Protein AF-A0AAD8YKF5-F1 (afdb_monomer_lite)

Organism: NCBI:txid267567

InterPro domains:
  IPR004181 Zinc finger, MIZ-type [PF02891] (175-224)
  IPR004181 Zinc finger, MIZ-type [PS51044] (157-246)
  IPR013083 Zinc finger, RING/FYVE/PHD-type [G3DSA:3.30.40.10] (138-266)

Foldseek 3Di:
DFKAFPDDDPVCQFQPLQRGADAAAKWKWKQAPVRPIDIGGFDHWDQDPVHNVDTDDDGDDDDCPVVCPDDGVVDDMDMDMDHDAFDPPPDPPDDTDHPTDMDDDDDDDDDDDLVNLVCLCCVNDPPHPRHAAAQDPVNLLVLQVQLQVVVLVVVCPDDDDDDDDPSPSQKDKDFQAAPVPLHGAPFFKDFQPDSHSHTHHSSSLSVCLVPDPSSQCADPPPRNHHDSNRMYGYPLSNVVCVVCVVVDDRQFWGMKMAGSVGDIDTDHTDDPPPPDDDDDDDDDDDDDDDDDDDDDDDDDDDDDDDDDDDDDD

Radius of gyration: 27.27 Å; chains: 1; bounding box: 80×52×72 Å

Sequence (313 aa):
MRCVPLHRTPKEEKKRADMHLWPLGSFVQIKFANGCDQVIPVIQRKQQSHDHSKWLGNCRPLDLTKYVTGSGTDYPLEITICTKEVIEGALERGGEVLMNSYAINVAICEYTPPDDLYNQLMGKAEGVEVLMPKLSLRSAKRMLIECIVNNTISLDSDEEEGDGKDSESDFLTFSLLCHASMTKIETPVRGQLCTHLQCFDLRNYLYTNNVVSAGRWRCPYCEKFVSVRDLVHCGLFQAILDDLDDKIVPGVRDNVCVKADGTWQLLGENKLRHKKSSSKAEAGASAAVNIEEVIGSESDGPEEIEVEVIEIV

Secondary structure (DSSP, 8-state):
-EEEES---HHHHHH---S--PPTT-EEEEE-TTS--EEEE----EEETTEEEEEES---PPP-HHHH-STTTTSPPEEEEE----BTT--TT---B-SS-EEEE--------HHHHHHHHTT-STT---PPPEEPHHHHHHHHHHHHHHHHHHHS-S----S-------EEEEESB-TTT-SB-SSEEEETT--SS--EEHHHHHHHHHHSTT---B-TTT--B--GGGEEEEHHHHHHHHHHGGG-BTTTB-EEEEETTS-EEE-----------------------------------PPPP--------

Structure (mmCIF, N/CA/C/O backbone):
data_AF-A0AAD8YKF5-F1
#
_entry.id   AF-A0AAD8YKF5-F1
#
loop_
_atom_site.group_PDB
_atom_site.id
_atom_site.type_symbol
_atom_site.label_atom_id
_atom_site.label_alt_id
_atom_site.label_comp_id
_atom_site.label_asym_id
_atom_site.label_entity_id
_atom_site.label_seq_id
_atom_site.pdbx_PDB_ins_code
_atom_site.Cartn_x
_atom_site.Cartn_y
_atom_site.Cartn_z
_atom_site.occupancy
_atom_site.B_iso_or_equiv
_atom_site.auth_seq_id
_atom_site.auth_comp_id
_atom_s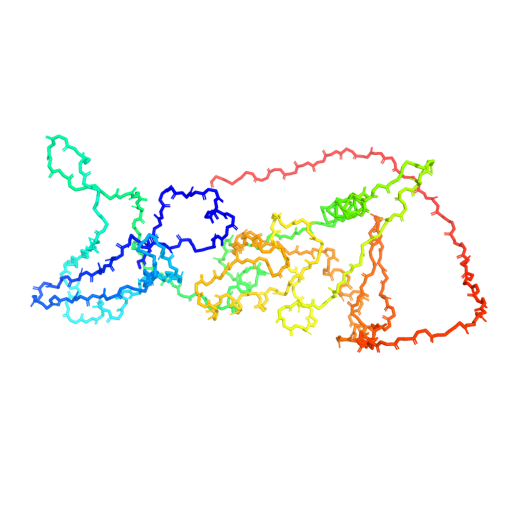ite.auth_asym_id
_atom_site.auth_atom_id
_atom_site.pdbx_PDB_model_num
ATOM 1 N N . MET A 1 1 ? -14.763 -3.361 14.110 1.00 87.38 1 MET A N 1
ATOM 2 C CA . MET A 1 1 ? -15.115 -1.965 14.452 1.00 87.38 1 MET A CA 1
ATOM 3 C C . MET A 1 1 ? -13.953 -1.032 14.135 1.00 87.38 1 MET A C 1
ATOM 5 O O . MET A 1 1 ? -12.820 -1.302 14.534 1.00 87.38 1 MET A O 1
ATOM 9 N N . ARG A 1 2 ? -14.233 0.051 13.407 1.00 88.50 2 ARG A N 1
ATOM 10 C CA . ARG A 1 2 ? -13.295 1.136 13.107 1.00 88.50 2 ARG A CA 1
ATOM 11 C C . ARG A 1 2 ? -13.799 2.458 13.684 1.00 88.50 2 ARG A C 1
ATOM 13 O O . ARG A 1 2 ? -15.000 2.653 13.820 1.00 88.50 2 ARG A O 1
ATOM 20 N N . CYS A 1 3 ? -12.877 3.349 14.004 1.00 87.56 3 CYS A N 1
ATOM 21 C CA . CYS A 1 3 ? -13.116 4.698 14.481 1.00 87.56 3 CYS A CA 1
ATOM 22 C C . CYS A 1 3 ? -12.244 5.625 13.636 1.00 87.56 3 CYS A C 1
ATOM 24 O O . CYS A 1 3 ? -11.040 5.401 13.512 1.00 87.56 3 CYS A O 1
ATOM 26 N N . VAL A 1 4 ? -12.862 6.593 12.974 1.00 86.06 4 VAL A N 1
ATOM 27 C CA . VAL A 1 4 ? -12.220 7.465 11.990 1.00 86.06 4 VAL A CA 1
ATOM 28 C C . VAL A 1 4 ? -12.433 8.905 12.444 1.00 86.06 4 VAL A C 1
ATOM 30 O O . VAL A 1 4 ? -13.577 9.286 12.685 1.00 86.06 4 VAL A O 1
ATOM 33 N N . PRO A 1 5 ? -11.377 9.720 12.576 1.00 84.44 5 PRO A N 1
ATOM 34 C CA . PRO A 1 5 ? -11.545 11.119 12.929 1.00 84.44 5 PRO A CA 1
ATOM 35 C C . PRO A 1 5 ? -12.145 11.863 11.735 1.00 84.44 5 PRO A C 1
ATOM 37 O O . PRO A 1 5 ? -11.672 11.702 10.608 1.00 84.44 5 PRO A O 1
ATOM 40 N N . LEU A 1 6 ? -13.175 12.671 11.986 1.00 83.81 6 LEU A N 1
ATOM 41 C CA . LEU A 1 6 ? -13.844 13.469 10.952 1.00 83.81 6 LEU A CA 1
ATOM 42 C C . LEU A 1 6 ? -13.005 14.670 10.506 1.00 83.81 6 LEU A C 1
ATOM 44 O O . LEU A 1 6 ? -13.166 15.163 9.394 1.00 83.81 6 LEU A O 1
ATOM 48 N N . HIS A 1 7 ? -12.076 15.104 11.355 1.00 79.94 7 HIS A N 1
ATOM 49 C CA . HIS A 1 7 ? -11.141 16.179 11.061 1.00 79.94 7 HIS A CA 1
ATOM 50 C C . HIS A 1 7 ? -9.711 15.690 11.262 1.00 79.94 7 HIS A C 1
ATOM 52 O O . HIS A 1 7 ? -9.398 15.029 12.254 1.00 79.94 7 HIS A O 1
ATOM 58 N N . ARG A 1 8 ? -8.838 16.016 10.309 1.00 75.50 8 ARG A N 1
ATOM 59 C CA . ARG A 1 8 ? -7.400 15.757 10.378 1.00 75.50 8 ARG A CA 1
ATOM 60 C C . ARG A 1 8 ? -6.663 17.070 10.203 1.00 75.50 8 ARG A C 1
ATOM 62 O O . ARG A 1 8 ? -7.048 17.908 9.397 1.00 75.50 8 ARG A O 1
ATOM 69 N N . THR A 1 9 ? -5.589 17.249 10.955 1.00 77.56 9 THR A N 1
ATOM 70 C CA . THR A 1 9 ? -4.690 18.387 10.745 1.00 77.56 9 THR A CA 1
ATOM 71 C C . THR A 1 9 ? -3.765 18.121 9.545 1.00 77.56 9 THR A C 1
ATOM 73 O O . THR A 1 9 ? -3.434 16.962 9.275 1.00 77.56 9 THR A O 1
ATOM 76 N N . PRO A 1 10 ? -3.218 19.152 8.873 1.00 77.19 10 PRO A N 1
ATOM 77 C CA . PRO A 1 10 ? -2.313 18.962 7.728 1.00 77.19 10 PRO A CA 1
ATOM 78 C C . PRO A 1 10 ? -1.075 18.106 8.051 1.00 77.19 10 PRO A C 1
ATOM 80 O O . PRO A 1 10 ? -0.568 17.328 7.239 1.00 77.19 10 PRO A O 1
ATOM 83 N N . LYS A 1 11 ? -0.578 18.209 9.290 1.00 74.88 11 LYS A N 1
ATOM 84 C CA . LYS A 1 11 ? 0.529 17.381 9.791 1.00 74.88 11 LYS A CA 1
ATOM 85 C C . LYS A 1 11 ? 0.151 15.902 9.835 1.00 74.88 11 LYS A C 1
ATOM 87 O O . LYS A 1 11 ? 1.005 15.046 9.601 1.00 74.88 11 LYS A O 1
ATOM 92 N N . GLU A 1 12 ? -1.095 15.608 10.181 1.00 73.31 12 GLU A N 1
ATOM 93 C CA . GLU A 1 12 ? -1.629 14.255 10.233 1.00 73.31 12 GLU A CA 1
ATOM 94 C C . GLU A 1 12 ? -1.782 13.707 8.827 1.00 73.31 12 GLU A C 1
ATOM 96 O O . GLU A 1 12 ? -1.202 12.671 8.545 1.00 73.31 12 GLU A O 1
ATOM 101 N N . GLU A 1 13 ? -2.414 14.436 7.917 1.00 71.56 13 GLU A N 1
ATOM 102 C CA . GLU A 1 13 ? -2.552 14.023 6.514 1.00 71.56 13 GLU A CA 1
ATOM 103 C C . GLU A 1 13 ? -1.202 13.680 5.868 1.00 71.56 13 GLU A C 1
ATOM 105 O O . GLU A 1 13 ? -1.054 12.646 5.216 1.00 71.56 13 GLU A O 1
ATOM 110 N N . LYS A 1 14 ? -0.162 14.480 6.138 1.00 68.94 14 LYS A N 1
ATOM 111 C CA . LYS A 1 14 ? 1.179 14.234 5.593 1.00 68.94 14 LYS A CA 1
ATOM 112 C C . LYS A 1 14 ? 1.873 13.024 6.227 1.00 68.94 14 LYS A C 1
ATOM 114 O O . LYS A 1 14 ? 2.481 12.209 5.529 1.00 68.94 14 LYS A O 1
ATOM 119 N N . LYS A 1 15 ? 1.828 12.902 7.558 1.00 66.62 15 LYS A N 1
ATOM 120 C CA . LYS A 1 15 ? 2.661 11.941 8.313 1.00 66.62 15 LYS A CA 1
ATOM 121 C C . LYS A 1 15 ? 1.946 10.647 8.699 1.00 66.62 15 LYS A C 1
ATOM 123 O O . LYS A 1 15 ? 2.613 9.710 9.130 1.00 66.62 15 LYS A O 1
ATOM 128 N N . ARG A 1 16 ? 0.618 10.589 8.592 1.00 67.12 16 ARG A N 1
ATOM 129 C CA . ARG A 1 16 ? -0.208 9.490 9.107 1.00 67.12 16 ARG A CA 1
ATOM 130 C C . ARG A 1 16 ? -0.929 8.753 7.996 1.00 67.12 16 ARG A C 1
ATOM 132 O O . ARG A 1 16 ? -1.534 9.355 7.121 1.00 67.12 16 ARG A O 1
ATOM 139 N N . ALA A 1 17 ? -0.767 7.438 7.983 1.00 60.59 17 ALA A N 1
ATOM 140 C CA . ALA A 1 17 ? -1.474 6.536 7.073 1.00 60.59 17 ALA A CA 1
ATOM 141 C C . ALA A 1 17 ? -2.609 5.787 7.779 1.00 60.59 17 ALA A C 1
ATOM 143 O O . ALA A 1 17 ? -3.462 5.180 7.140 1.00 60.59 17 ALA A O 1
ATOM 144 N N . ASP A 1 18 ? -2.632 5.841 9.109 1.00 63.69 18 ASP A N 1
ATOM 145 C CA . ASP A 1 18 ? -3.676 5.270 9.930 1.00 63.69 18 ASP A CA 1
ATOM 146 C C . ASP A 1 18 ? -5.007 5.958 9.618 1.00 63.69 18 ASP A C 1
ATOM 148 O O . ASP A 1 18 ? -5.285 7.095 9.999 1.00 63.69 18 ASP A O 1
ATOM 152 N N . MET A 1 19 ? -5.850 5.237 8.882 1.00 68.31 19 MET A N 1
ATOM 153 C CA . MET A 1 19 ? -7.249 5.598 8.665 1.00 68.31 19 MET A CA 1
ATOM 154 C C . MET A 1 19 ? -8.088 5.428 9.937 1.00 68.31 19 MET A C 1
ATOM 156 O O . MET A 1 19 ? -9.142 6.039 10.066 1.00 68.31 19 MET A O 1
ATOM 160 N N . HIS A 1 20 ? -7.588 4.637 10.889 1.00 80.50 20 HIS A N 1
ATOM 161 C CA . HIS A 1 20 ? -8.267 4.278 12.125 1.00 80.50 20 HIS A CA 1
ATOM 162 C C . HIS A 1 20 ? -7.594 4.921 13.342 1.00 80.50 20 HIS A C 1
ATOM 164 O O . HIS A 1 20 ? -6.434 4.628 13.634 1.00 80.50 20 HIS A O 1
ATOM 170 N N . LEU A 1 21 ? -8.332 5.748 14.081 1.00 84.19 21 LEU A N 1
ATOM 171 C CA . LEU A 1 21 ? -7.892 6.412 15.305 1.00 84.19 21 LEU A CA 1
ATOM 172 C C . LEU A 1 21 ? -9.011 6.396 16.346 1.00 84.19 21 LEU A C 1
ATOM 174 O O . LEU A 1 21 ? -10.099 6.904 16.099 1.00 84.19 21 LEU A O 1
ATOM 178 N N . TRP A 1 22 ? -8.714 5.836 17.518 1.00 86.00 22 TRP A N 1
ATOM 179 C CA . TRP A 1 22 ? -9.583 5.928 18.689 1.00 86.00 22 TRP A CA 1
ATOM 180 C C . TRP A 1 22 ? -9.444 7.303 19.367 1.00 86.00 22 TRP A C 1
ATOM 182 O O . TRP A 1 22 ? -8.330 7.843 19.368 1.00 86.00 22 TRP A O 1
ATOM 192 N N . PRO A 1 23 ? -10.516 7.835 19.988 1.00 86.56 23 PRO A N 1
ATOM 193 C CA . PRO A 1 23 ? -10.406 8.912 20.970 1.00 86.56 23 PRO A CA 1
ATOM 194 C C . PRO A 1 23 ? -9.419 8.536 22.079 1.00 86.56 23 PRO A C 1
ATOM 196 O O . PRO A 1 23 ? -9.257 7.352 22.405 1.00 86.56 23 PRO A O 1
ATOM 199 N N . LEU A 1 24 ? -8.735 9.521 22.656 1.00 83.31 24 LEU A N 1
ATOM 200 C CA . LEU A 1 24 ? -7.634 9.236 23.574 1.00 83.31 24 LEU A CA 1
ATOM 201 C C . LEU A 1 24 ? -8.133 8.610 24.884 1.00 83.31 24 LEU A C 1
ATOM 203 O O . LEU A 1 24 ? -9.031 9.117 25.552 1.00 83.31 24 LEU A O 1
ATOM 207 N N . GLY A 1 25 ? -7.516 7.493 25.275 1.00 82.06 25 GLY A N 1
ATOM 208 C CA . GLY A 1 25 ? -7.895 6.767 26.487 1.00 82.06 25 GLY A CA 1
ATOM 209 C C . GLY A 1 25 ? -9.182 5.955 26.339 1.00 82.06 25 GLY A C 1
ATOM 210 O O . GLY A 1 25 ? -9.809 5.642 27.346 1.00 82.06 25 GLY A O 1
ATOM 211 N N . SER A 1 26 ? -9.566 5.595 25.109 1.00 87.62 26 SER A N 1
ATOM 212 C CA . SER A 1 26 ? -10.775 4.803 24.870 1.00 87.62 26 SER A CA 1
ATOM 213 C C . SER A 1 26 ? -10.677 3.362 25.383 1.00 87.62 26 SER A C 1
ATOM 215 O O . SER A 1 26 ? -9.606 2.756 25.356 1.00 87.62 26 SER A O 1
ATOM 217 N N . PHE A 1 27 ? -11.806 2.776 25.761 1.00 89.75 27 PHE A N 1
ATOM 218 C CA . PHE A 1 27 ? -12.016 1.332 25.872 1.00 89.75 27 PHE A CA 1
ATOM 219 C C . PHE A 1 27 ? -13.447 0.992 25.446 1.00 89.75 27 PHE A C 1
ATOM 221 O O . PHE A 1 27 ? -14.304 1.870 25.358 1.00 89.75 27 PHE A O 1
ATOM 228 N N . VAL A 1 28 ? -13.699 -0.277 25.132 1.00 91.38 28 VAL A N 1
ATOM 229 C CA . VAL A 1 28 ? -15.015 -0.731 24.669 1.00 91.38 28 VAL A CA 1
ATOM 230 C C . VAL A 1 28 ? -15.615 -1.647 25.722 1.00 91.38 28 VAL A C 1
ATOM 232 O O . VAL A 1 28 ? -14.940 -2.552 26.193 1.00 91.38 28 VAL A O 1
ATOM 235 N N . GLN A 1 29 ? -16.871 -1.432 26.083 1.00 91.00 29 GLN A N 1
ATOM 236 C CA . GLN A 1 29 ? -17.659 -2.355 26.887 1.00 91.00 29 GLN A CA 1
ATOM 237 C C . GLN A 1 29 ? -18.715 -3.001 25.996 1.00 91.00 29 GLN A C 1
ATOM 239 O O . GLN A 1 29 ? -19.364 -2.329 25.198 1.00 91.00 29 GLN A O 1
ATOM 244 N N . ILE A 1 30 ? -18.873 -4.309 26.135 1.00 87.81 30 ILE A N 1
ATOM 245 C CA . ILE A 1 30 ? -19.935 -5.068 25.492 1.00 87.81 30 ILE A CA 1
ATOM 246 C C . ILE A 1 30 ? -20.829 -5.622 26.586 1.00 87.81 30 ILE A C 1
ATOM 248 O O . ILE A 1 30 ? -20.339 -6.325 27.471 1.00 87.81 30 ILE A O 1
ATOM 252 N N . LYS A 1 31 ? -22.125 -5.319 26.509 1.00 84.56 31 LYS A N 1
ATOM 253 C CA . LYS A 1 31 ? -23.126 -5.956 27.359 1.00 84.56 31 LYS A CA 1
ATOM 254 C C . LYS A 1 31 ? -23.854 -7.034 26.584 1.00 84.56 31 LYS A C 1
ATOM 256 O O . LYS A 1 31 ? -24.312 -6.817 25.459 1.00 84.56 31 LYS A O 1
ATOM 261 N N . PHE A 1 32 ? -23.967 -8.189 27.217 1.00 77.44 32 PHE A N 1
ATOM 262 C CA . PHE A 1 32 ? -24.713 -9.326 26.702 1.00 77.44 32 PHE A CA 1
ATOM 263 C C . PHE A 1 32 ? -26.009 -9.457 27.495 1.00 77.44 32 PHE A C 1
ATOM 265 O O . PHE A 1 32 ? -26.039 -9.206 28.699 1.00 77.44 32 PHE A O 1
ATOM 272 N N . ALA A 1 33 ? -27.082 -9.908 26.846 1.00 68.81 33 ALA A N 1
ATOM 273 C CA . ALA A 1 33 ? -28.389 -10.054 27.492 1.00 68.81 33 ALA A CA 1
ATOM 274 C C . ALA A 1 33 ? -28.399 -11.043 28.675 1.00 68.81 33 ALA A C 1
ATOM 276 O O . ALA A 1 33 ? -29.295 -11.001 29.512 1.00 68.81 33 ALA A O 1
ATOM 277 N N . ASN A 1 34 ? -27.385 -11.906 28.777 1.00 68.12 34 ASN A N 1
ATOM 278 C CA . ASN A 1 34 ? -27.179 -12.809 29.910 1.00 68.12 34 ASN A CA 1
ATOM 279 C C . ASN A 1 34 ? -26.519 -12.134 31.136 1.00 68.12 34 ASN A C 1
ATOM 281 O O . ASN A 1 34 ? -26.246 -12.817 32.121 1.00 68.12 34 ASN A O 1
ATOM 285 N N . GLY A 1 35 ? -26.239 -10.824 31.081 1.00 69.19 35 GLY A N 1
ATOM 286 C CA . GLY A 1 35 ? -25.616 -10.048 32.160 1.00 69.19 35 GLY A CA 1
ATOM 287 C C . GLY A 1 35 ? -24.097 -10.215 32.286 1.00 69.19 35 GLY A C 1
ATOM 288 O O . GLY A 1 35 ? -23.507 -9.716 33.244 1.00 69.19 35 GLY A O 1
ATOM 289 N N . CYS A 1 36 ? -23.443 -10.919 31.356 1.00 68.75 36 CYS A N 1
ATOM 290 C CA . CYS A 1 36 ? -21.994 -11.114 31.361 1.00 68.75 36 CYS A CA 1
ATOM 291 C C . CYS A 1 36 ? -21.281 -9.968 30.630 1.00 68.75 36 CYS A C 1
ATOM 293 O O . CYS A 1 36 ? -20.787 -10.145 29.523 1.00 68.75 36 CYS A O 1
ATOM 295 N N . ASP A 1 37 ? -21.236 -8.784 31.234 1.00 81.00 37 ASP A N 1
ATOM 296 C CA . ASP A 1 37 ? -20.551 -7.628 30.651 1.00 81.00 37 ASP A CA 1
ATOM 297 C C . ASP A 1 37 ? -19.042 -7.874 30.493 1.00 81.00 37 ASP A C 1
ATOM 299 O O . ASP A 1 37 ? -18.367 -8.364 31.402 1.00 81.00 37 ASP A O 1
ATOM 303 N N . GLN A 1 38 ? -18.489 -7.485 29.343 1.00 85.38 38 GLN A N 1
ATOM 304 C CA . GLN A 1 38 ? -17.061 -7.594 29.056 1.00 85.38 38 GLN A CA 1
ATOM 305 C C . GLN A 1 38 ? -16.455 -6.236 28.721 1.00 85.38 38 GLN A C 1
ATOM 307 O O . GLN A 1 38 ? -16.934 -5.519 27.843 1.00 85.38 38 GLN A O 1
ATOM 312 N N . VAL A 1 39 ? -15.346 -5.910 29.386 1.00 88.94 39 VAL A N 1
ATOM 313 C CA . VAL A 1 39 ? -14.519 -4.745 29.058 1.00 88.94 39 VAL A CA 1
ATOM 314 C C . VAL A 1 39 ? -13.376 -5.187 28.156 1.00 88.94 39 VAL A C 1
ATOM 316 O O . VAL A 1 39 ? -12.557 -6.033 28.512 1.00 88.94 39 VAL A O 1
ATOM 319 N N . ILE A 1 40 ? -13.315 -4.585 26.978 1.00 89.00 40 ILE A N 1
ATOM 320 C CA . ILE A 1 40 ? -12.377 -4.906 25.918 1.00 89.00 40 ILE A CA 1
ATOM 321 C C . ILE A 1 40 ? -11.379 -3.756 25.768 1.00 89.00 40 ILE A C 1
ATOM 323 O O . ILE A 1 40 ? -11.752 -2.645 25.365 1.00 89.00 40 ILE A O 1
ATOM 327 N N . PRO A 1 41 ? -10.086 -4.005 26.038 1.00 84.94 41 PRO A N 1
ATOM 328 C CA . PRO A 1 41 ? -9.062 -3.013 25.777 1.00 84.94 41 PRO A CA 1
ATOM 329 C C . PRO A 1 41 ? -8.886 -2.840 24.267 1.00 84.94 41 PRO A C 1
ATOM 331 O O . PRO A 1 41 ? -8.757 -3.812 23.517 1.00 84.94 41 PRO A O 1
ATOM 334 N N . VAL A 1 42 ? -8.827 -1.589 23.816 1.00 88.50 42 VAL A N 1
ATOM 335 C CA . VAL A 1 42 ? -8.462 -1.266 22.433 1.00 88.50 42 VAL A CA 1
ATOM 336 C C . VAL A 1 42 ? -6.964 -1.019 22.323 1.00 88.50 42 VAL A C 1
ATOM 338 O O . VAL A 1 42 ? -6.331 -0.447 23.213 1.00 88.50 42 VAL A O 1
ATOM 341 N N . ILE A 1 43 ? -6.384 -1.420 21.192 1.00 87.12 43 ILE A N 1
ATOM 342 C CA . ILE A 1 43 ? -5.013 -1.039 20.854 1.00 87.12 43 ILE A CA 1
ATOM 343 C C . ILE A 1 43 ? -5.063 0.380 20.293 1.00 87.12 43 ILE A C 1
ATOM 345 O O . ILE A 1 43 ? -5.496 0.607 19.160 1.00 87.12 43 ILE A O 1
ATOM 349 N N . GLN A 1 44 ? -4.618 1.323 21.114 1.00 85.75 44 GLN A N 1
ATOM 350 C CA . GLN A 1 44 ? -4.530 2.740 20.796 1.00 85.75 44 GLN A CA 1
ATOM 351 C C . GLN A 1 44 ? -3.136 3.286 21.110 1.00 85.75 44 GLN A C 1
ATOM 353 O O . GLN A 1 44 ? -2.277 2.603 21.679 1.00 85.75 44 GLN A O 1
ATOM 358 N N . ARG A 1 45 ? -2.929 4.552 20.756 1.00 81.25 45 ARG A N 1
ATOM 359 C CA . ARG A 1 45 ? -1.720 5.292 21.113 1.00 81.25 45 ARG A CA 1
ATOM 360 C C . ARG A 1 45 ? -1.562 5.387 22.622 1.00 81.25 45 ARG A C 1
ATOM 362 O O . ARG A 1 45 ? -2.539 5.407 23.361 1.00 81.25 45 ARG A O 1
ATOM 369 N N . LYS A 1 46 ? -0.314 5.468 23.070 1.00 83.38 46 LYS A N 1
ATOM 370 C CA . LYS A 1 46 ? 0.039 5.585 24.482 1.00 83.38 46 LYS A CA 1
ATOM 371 C C . LYS A 1 46 ? 0.551 6.987 24.775 1.00 83.38 46 LYS A C 1
ATOM 373 O O . LYS A 1 46 ? 1.429 7.496 24.063 1.00 83.38 46 LYS A O 1
ATOM 378 N N . GLN A 1 47 ? 0.014 7.580 25.836 1.00 84.75 47 GLN A N 1
ATOM 379 C CA . GLN A 1 47 ? 0.525 8.820 26.407 1.00 84.75 47 GLN A CA 1
ATOM 380 C C . GLN A 1 47 ? 1.996 8.637 26.785 1.00 84.75 47 GLN A C 1
ATOM 382 O O . GLN A 1 47 ? 2.382 7.605 27.339 1.00 84.75 47 GLN A O 1
ATOM 387 N N . GLN A 1 48 ? 2.827 9.614 26.445 1.00 86.12 48 GLN A N 1
ATOM 388 C CA . GLN A 1 48 ? 4.232 9.605 26.816 1.00 86.12 48 GLN A CA 1
ATOM 389 C C . GLN A 1 48 ? 4.380 10.037 28.274 1.00 86.12 48 GLN A C 1
ATOM 391 O O . GLN A 1 48 ? 3.804 11.033 28.695 1.00 86.12 48 GLN A O 1
ATOM 396 N N . SER A 1 49 ? 5.182 9.306 29.049 1.00 87.19 49 SER A N 1
ATOM 397 C CA . SER A 1 49 ? 5.379 9.591 30.479 1.00 87.19 49 SER A CA 1
ATOM 398 C C . SER A 1 49 ? 5.979 10.973 30.753 1.00 87.19 49 SER A C 1
ATOM 400 O O . SER A 1 49 ? 5.720 11.547 31.802 1.00 87.19 49 SER A O 1
ATOM 402 N N . HIS A 1 50 ? 6.774 11.499 29.818 1.00 85.50 50 HIS A N 1
ATOM 403 C CA . HIS A 1 50 ? 7.440 12.800 29.924 1.00 85.50 50 HIS A CA 1
ATOM 404 C C . HIS A 1 50 ? 6.609 13.970 29.376 1.00 85.50 50 HIS A C 1
ATOM 406 O O . HIS A 1 50 ? 7.024 15.115 29.518 1.00 85.50 50 HIS A O 1
ATOM 412 N N . ASP A 1 51 ? 5.485 13.703 28.705 1.00 82.12 51 ASP A N 1
ATOM 413 C CA . ASP A 1 51 ? 4.654 14.732 28.079 1.00 82.12 51 ASP A CA 1
ATOM 414 C C . ASP A 1 51 ? 3.205 14.242 27.965 1.00 82.12 51 ASP A C 1
ATOM 416 O O . ASP A 1 51 ? 2.854 13.441 27.092 1.00 82.12 51 ASP A O 1
ATOM 420 N N . HIS A 1 52 ? 2.348 14.761 28.844 1.00 77.94 52 HIS A N 1
ATOM 421 C CA . HIS A 1 52 ? 0.940 14.381 28.927 1.00 77.94 52 HIS A CA 1
ATOM 422 C C . HIS A 1 52 ? 0.113 14.787 27.695 1.00 77.94 52 HIS A C 1
ATOM 424 O O . HIS A 1 52 ? -0.953 14.213 27.463 1.00 77.94 52 HIS A O 1
ATOM 430 N N . SER A 1 53 ? 0.601 15.720 26.874 1.00 74.62 53 SER A N 1
ATOM 431 C CA . SER A 1 53 ? -0.048 16.108 25.616 1.00 74.62 53 SER A CA 1
ATOM 432 C C . SER A 1 53 ? 0.340 15.196 24.446 1.00 74.62 53 SER A C 1
ATOM 434 O O . SER A 1 53 ? -0.333 15.155 23.413 1.00 74.62 53 SER A O 1
ATOM 436 N N . LYS A 1 54 ? 1.417 14.417 24.594 1.00 79.88 54 LYS A N 1
ATOM 437 C CA . LYS A 1 54 ? 2.011 13.645 23.507 1.00 79.88 54 LYS A CA 1
ATOM 438 C C . LYS A 1 54 ? 1.586 12.188 23.562 1.00 79.88 54 LYS A C 1
ATOM 440 O O . LYS A 1 54 ? 1.912 11.445 24.484 1.00 79.88 54 LYS A O 1
ATOM 445 N N . TRP A 1 55 ? 0.913 11.753 22.502 1.00 80.75 55 TRP A N 1
ATOM 446 C CA . TRP A 1 55 ? 0.452 10.379 22.326 1.00 80.75 55 TRP A CA 1
ATOM 447 C C . TRP A 1 55 ? 1.100 9.765 21.086 1.00 80.75 55 TRP A C 1
ATOM 449 O O . TRP A 1 55 ? 0.922 10.259 19.971 1.00 80.75 55 TRP A O 1
ATOM 459 N N . LEU A 1 56 ? 1.862 8.686 21.278 1.00 78.88 56 LEU A N 1
ATOM 460 C CA . LEU A 1 56 ? 2.600 7.997 20.213 1.00 78.88 56 LEU A CA 1
ATOM 461 C C . LEU A 1 56 ? 2.184 6.526 20.097 1.00 78.88 56 LEU A C 1
ATOM 463 O O . LEU A 1 56 ? 1.528 5.970 20.976 1.00 78.88 56 LEU A O 1
ATOM 467 N N . GLY A 1 57 ? 2.595 5.890 19.003 1.00 78.62 57 GLY A N 1
ATOM 468 C CA . GLY A 1 57 ? 2.266 4.504 18.675 1.00 78.62 57 GLY A CA 1
ATOM 469 C C . GLY A 1 57 ? 1.164 4.401 17.624 1.00 78.62 57 GLY A C 1
ATOM 470 O O . GLY A 1 57 ? 0.818 5.384 16.965 1.00 78.62 57 GLY A O 1
ATOM 471 N N . ASN A 1 58 ? 0.610 3.198 17.486 1.00 76.31 58 ASN A N 1
ATOM 472 C CA . ASN A 1 58 ? -0.359 2.873 16.446 1.00 76.31 58 ASN A CA 1
ATOM 473 C C . ASN A 1 58 ? -1.714 2.512 17.056 1.00 76.31 58 ASN A C 1
ATOM 475 O O . ASN A 1 58 ? -1.786 1.918 18.131 1.00 76.31 58 ASN A O 1
ATOM 479 N N . CYS A 1 59 ? -2.781 2.825 16.328 1.00 82.19 59 CYS A N 1
ATOM 480 C CA . CYS A 1 59 ? -4.123 2.339 16.619 1.00 82.19 59 CYS A CA 1
ATOM 481 C C . CYS A 1 59 ? -4.436 1.133 15.726 1.00 82.19 59 CYS A C 1
ATOM 483 O O . CYS A 1 59 ? -3.956 1.053 14.593 1.00 82.19 59 CYS A O 1
ATOM 485 N N . ARG A 1 60 ? -5.253 0.196 16.218 1.00 84.31 60 ARG A N 1
ATOM 486 C CA . ARG A 1 60 ? -5.787 -0.906 15.404 1.00 84.31 60 ARG A CA 1
ATOM 487 C C . ARG A 1 60 ? -7.317 -0.928 15.454 1.00 84.31 60 ARG A C 1
ATOM 489 O O . ARG A 1 60 ? -7.881 -0.625 16.514 1.00 84.31 60 ARG A O 1
ATOM 496 N N . PRO A 1 61 ? -7.982 -1.311 14.347 1.00 87.62 61 PRO A N 1
ATOM 497 C CA . PRO A 1 61 ? -9.385 -1.699 14.384 1.00 87.62 61 PRO A CA 1
ATOM 498 C C . PRO A 1 61 ? -9.614 -2.763 15.459 1.00 87.62 61 PRO A C 1
ATOM 500 O O . PRO A 1 61 ? -8.752 -3.615 15.684 1.00 87.62 61 PRO A O 1
ATOM 503 N N . LEU A 1 62 ? -10.772 -2.716 16.114 1.00 89.50 62 LEU A N 1
ATOM 504 C CA . LEU A 1 62 ? -11.156 -3.743 17.075 1.00 89.50 62 LEU A CA 1
ATOM 505 C C . LEU A 1 62 ? -11.896 -4.861 16.341 1.00 89.50 62 LEU A C 1
ATOM 507 O O . LEU A 1 62 ? -12.970 -4.628 15.778 1.00 89.50 62 LEU A O 1
ATOM 511 N N . ASP A 1 63 ? -11.316 -6.057 16.352 1.00 89.50 63 ASP A N 1
ATOM 512 C CA . ASP A 1 63 ? -11.998 -7.274 15.927 1.00 89.50 63 ASP A CA 1
ATOM 513 C C . ASP A 1 63 ? -12.920 -7.757 17.053 1.00 89.50 63 ASP A C 1
ATOM 515 O O . ASP A 1 63 ? -12.468 -8.067 18.160 1.00 89.50 63 ASP A O 1
ATOM 519 N N . LEU A 1 64 ? -14.220 -7.757 16.762 1.00 88.19 64 LEU A N 1
ATOM 520 C CA . LEU A 1 64 ? -15.270 -8.145 17.696 1.00 88.19 64 LEU A CA 1
ATOM 521 C C . LEU A 1 64 ? -15.595 -9.642 17.626 1.00 88.19 64 LEU A C 1
ATOM 523 O O . LEU A 1 64 ? -16.230 -10.152 18.543 1.00 88.19 64 LEU A O 1
ATOM 527 N N . THR A 1 65 ? -15.138 -10.351 16.588 1.00 87.62 65 THR A N 1
ATOM 528 C CA . THR A 1 65 ? -15.564 -11.719 16.242 1.00 87.62 65 THR A CA 1
ATOM 529 C C . THR A 1 65 ? -15.436 -12.676 17.421 1.00 87.62 65 THR A C 1
ATOM 531 O O . THR A 1 65 ? -16.377 -13.386 17.764 1.00 87.62 65 THR A O 1
ATOM 534 N N . LYS A 1 66 ? -14.300 -12.637 18.122 1.00 83.31 66 LYS A N 1
ATOM 535 C CA . LYS A 1 66 ? -14.031 -13.515 19.271 1.00 83.31 66 LYS A CA 1
ATOM 536 C C . LYS A 1 66 ? -14.864 -13.215 20.524 1.00 83.31 66 LYS A C 1
ATOM 538 O O . LYS A 1 66 ? -14.854 -14.012 21.450 1.00 83.31 66 LYS A O 1
ATOM 543 N N . TYR A 1 67 ? -15.514 -12.054 20.583 1.00 81.31 67 TYR A N 1
ATOM 544 C CA . TYR A 1 67 ? -16.340 -11.646 21.721 1.00 81.31 67 TYR A CA 1
ATOM 545 C C . TYR A 1 67 ? -17.824 -11.890 21.451 1.00 81.31 67 TYR A C 1
ATOM 547 O O . TYR A 1 67 ? -18.582 -12.115 22.381 1.00 81.31 67 TYR A O 1
ATOM 555 N N . VAL A 1 68 ? -18.242 -11.876 20.183 1.00 79.56 68 VAL A N 1
ATOM 556 C CA . VAL A 1 68 ? -19.649 -12.069 19.792 1.00 79.56 68 VAL A CA 1
ATOM 557 C C . VAL A 1 68 ? -19.990 -13.519 19.429 1.00 79.56 68 VAL A C 1
ATOM 559 O O . VAL A 1 68 ? -21.150 -13.837 19.195 1.00 79.56 68 VAL A O 1
ATOM 562 N N . THR A 1 69 ? -18.999 -14.411 19.378 1.00 69.50 69 THR A N 1
ATOM 563 C CA . THR A 1 69 ? -19.188 -15.833 19.063 1.00 69.50 69 THR A CA 1
ATOM 564 C C . THR A 1 69 ? -19.521 -16.628 20.334 1.00 69.50 69 THR A C 1
ATOM 566 O O . THR A 1 69 ? -18.656 -16.878 21.168 1.00 69.50 69 THR A O 1
ATOM 569 N N . GLY A 1 70 ? -20.792 -17.015 20.511 1.00 65.31 70 GLY A N 1
ATOM 570 C CA . GLY A 1 70 ? -21.259 -17.798 21.665 1.00 65.31 70 GLY A CA 1
ATOM 571 C C . GLY A 1 70 ? -22.788 -17.912 21.772 1.00 65.31 70 GLY A C 1
ATOM 572 O O . GLY A 1 70 ? -23.522 -17.295 21.004 1.00 65.31 70 GLY A O 1
ATOM 573 N N . SER A 1 71 ? -23.280 -18.705 22.733 1.00 53.69 71 SER A N 1
ATOM 574 C CA . SER A 1 71 ? -24.711 -18.830 23.059 1.00 53.69 71 SER A CA 1
ATOM 575 C C . SER A 1 71 ? -25.242 -17.511 23.634 1.00 53.69 71 SER A C 1
ATOM 577 O O . SER A 1 71 ? -25.000 -17.193 24.799 1.00 53.69 71 SER A O 1
ATOM 579 N N . GLY A 1 72 ? -25.919 -16.725 22.797 1.00 57.06 72 GLY A N 1
ATOM 580 C CA . GLY A 1 72 ? -26.396 -15.380 23.134 1.00 57.06 72 GLY A CA 1
ATOM 581 C C . GLY A 1 72 ? -26.690 -14.477 21.931 1.00 57.06 72 GLY A C 1
ATOM 582 O O . GLY A 1 72 ? -27.078 -13.332 22.135 1.00 57.06 72 GLY A O 1
ATOM 583 N N . THR A 1 73 ? -26.535 -14.971 20.695 1.00 62.94 73 THR A N 1
ATOM 584 C CA . THR A 1 73 ? -26.814 -14.221 19.453 1.00 62.94 73 THR A CA 1
ATOM 585 C C . THR A 1 73 ? -28.293 -13.928 19.207 1.00 62.94 73 THR A C 1
ATOM 587 O O . THR A 1 73 ? -28.605 -13.114 18.345 1.00 62.94 73 THR A O 1
ATOM 590 N N . ASP A 1 74 ? -29.199 -14.564 19.951 1.00 71.31 74 ASP A N 1
ATOM 591 C CA . ASP A 1 74 ? -30.648 -14.339 19.834 1.00 71.31 74 ASP A CA 1
ATOM 592 C C . ASP A 1 74 ? -31.097 -12.999 20.441 1.00 71.31 74 ASP A C 1
ATOM 594 O O . ASP A 1 74 ? -32.261 -12.615 20.329 1.00 71.31 74 ASP A O 1
ATOM 598 N N . TYR A 1 75 ? -30.179 -12.279 21.089 1.00 70.62 75 TYR A N 1
ATOM 599 C CA . TYR A 1 75 ? -30.452 -11.027 21.779 1.00 70.62 75 TYR A CA 1
ATOM 600 C C . TYR A 1 75 ? -29.572 -9.890 21.247 1.00 70.62 75 TYR A C 1
ATOM 602 O O . TYR A 1 75 ? -28.447 -10.129 20.799 1.00 70.62 75 TYR A O 1
ATOM 610 N N . PRO A 1 76 ? -30.055 -8.635 21.309 1.00 76.69 76 PRO A N 1
ATOM 611 C CA . PRO A 1 76 ? -29.278 -7.484 20.875 1.00 76.69 76 PRO A CA 1
ATOM 612 C C . PRO A 1 76 ? -28.002 -7.318 21.709 1.00 76.69 76 PRO A C 1
ATOM 614 O O . PRO A 1 76 ? -28.006 -7.463 22.932 1.00 76.69 76 PRO A O 1
ATOM 617 N N . LEU A 1 77 ? -26.916 -6.972 21.019 1.00 80.81 77 LEU A N 1
ATOM 618 C CA . LEU A 1 77 ? -25.626 -6.629 21.605 1.00 80.81 77 LEU A CA 1
ATOM 619 C C . LEU A 1 77 ? -25.566 -5.119 21.865 1.00 80.81 77 LEU A C 1
ATOM 621 O O . LEU A 1 77 ? -25.700 -4.333 20.927 1.00 80.81 77 LEU A O 1
ATOM 625 N N . GLU A 1 78 ? -25.311 -4.701 23.104 1.00 87.56 78 GLU A N 1
ATOM 626 C CA . GLU A 1 78 ? -25.035 -3.292 23.412 1.00 87.56 78 GLU A CA 1
ATOM 627 C C . GLU A 1 78 ? -23.519 -3.074 23.412 1.00 87.56 78 GLU A C 1
ATOM 629 O O . GLU A 1 78 ? -22.794 -3.703 24.187 1.00 87.56 78 GLU A O 1
ATOM 634 N N . ILE A 1 79 ? -23.031 -2.187 22.540 1.00 89.81 79 ILE A N 1
ATOM 635 C CA . ILE A 1 79 ? -21.621 -1.792 22.512 1.00 89.81 79 ILE A CA 1
ATOM 636 C C . ILE A 1 79 ? -21.498 -0.345 22.977 1.00 89.81 79 ILE A C 1
ATOM 638 O O . ILE A 1 79 ? -21.985 0.572 22.317 1.00 89.81 79 ILE A O 1
ATOM 642 N N . THR A 1 80 ? -20.770 -0.149 24.067 1.00 90.56 80 THR A N 1
ATOM 643 C CA . THR A 1 80 ? -20.524 1.158 24.672 1.00 90.56 80 THR A CA 1
ATOM 644 C C . THR A 1 80 ? -19.054 1.515 24.523 1.00 90.56 80 THR A C 1
ATOM 646 O O . THR A 1 80 ? -18.169 0.744 24.892 1.00 90.56 80 THR A O 1
ATOM 649 N N . ILE A 1 81 ? -18.772 2.692 23.969 1.00 88.94 81 ILE A N 1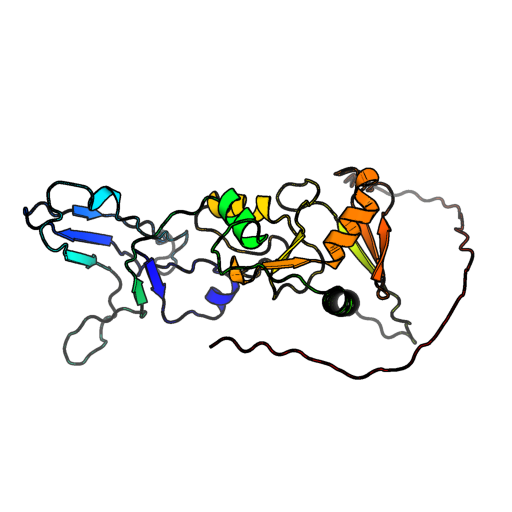
ATOM 650 C CA . ILE A 1 81 ? -17.409 3.212 23.841 1.00 88.94 81 ILE A CA 1
ATOM 651 C C . ILE A 1 81 ? -17.209 4.238 24.946 1.00 88.94 81 ILE A C 1
ATOM 653 O O . ILE A 1 81 ? -17.867 5.275 24.968 1.00 88.94 81 ILE A O 1
ATOM 657 N N . CYS A 1 82 ? -16.296 3.942 25.859 1.00 87.00 82 CYS A N 1
ATOM 658 C CA . CYS A 1 82 ? -15.927 4.833 26.946 1.00 87.00 82 CYS A CA 1
ATOM 659 C C . CYS A 1 82 ? -14.615 5.524 26.586 1.00 87.00 82 CYS A C 1
ATOM 661 O O . CYS A 1 82 ? -13.701 4.883 26.073 1.00 87.00 82 CYS A O 1
ATOM 663 N N . THR A 1 83 ? -14.505 6.818 26.861 1.00 83.12 83 THR A N 1
ATOM 664 C CA . THR A 1 83 ? -13.337 7.641 26.527 1.00 83.12 83 THR A CA 1
ATOM 665 C C . THR A 1 83 ? -13.009 8.568 27.688 1.00 83.12 83 THR A C 1
ATOM 667 O O . THR A 1 83 ? -13.889 8.929 28.464 1.00 83.12 83 THR A O 1
ATOM 670 N N . LYS A 1 84 ? -11.727 8.910 27.831 1.00 72.88 84 LYS A N 1
ATOM 671 C CA . LYS A 1 84 ? -11.234 9.796 28.892 1.00 72.88 84 LYS A CA 1
ATOM 672 C C . LYS A 1 84 ? -11.207 11.266 28.459 1.00 72.88 84 LYS A C 1
ATOM 674 O O . LYS A 1 84 ? -11.099 12.149 29.302 1.00 72.88 84 LYS A O 1
ATOM 679 N N . GLU A 1 85 ? -11.234 11.532 27.156 1.00 66.44 85 GLU A N 1
ATOM 680 C CA . GLU A 1 85 ? -11.092 12.880 26.605 1.00 66.44 85 GLU A CA 1
ATOM 681 C C . GLU A 1 85 ? -12.383 13.691 26.813 1.00 66.44 85 GLU A C 1
ATOM 683 O O . GLU A 1 85 ? -13.388 13.444 26.154 1.00 66.44 85 GLU A O 1
ATOM 688 N N . VAL A 1 86 ? -12.341 14.649 27.741 1.00 55.66 86 VAL A N 1
ATOM 689 C CA . VAL A 1 86 ? -13.442 15.557 28.093 1.00 55.66 86 VAL A CA 1
ATOM 690 C C . VAL A 1 86 ? -12.942 16.994 27.936 1.00 55.66 86 VAL A C 1
ATOM 692 O O . VAL A 1 86 ? -11.898 17.338 28.490 1.00 55.66 86 VAL A O 1
ATOM 695 N N . ILE A 1 87 ? -13.656 17.840 27.186 1.00 54.47 87 ILE A N 1
ATOM 696 C CA . ILE A 1 87 ? -13.469 19.297 27.248 1.00 54.47 87 ILE A CA 1
ATOM 697 C C . ILE A 1 87 ? -14.221 19.822 28.476 1.00 54.47 87 ILE A C 1
ATOM 699 O O . ILE A 1 87 ? -15.447 19.716 28.545 1.00 54.47 87 ILE A O 1
ATOM 703 N N . GLU A 1 88 ? -13.514 20.453 29.414 1.00 47.91 88 GLU A N 1
ATOM 704 C CA . GLU A 1 88 ? -14.152 21.297 30.428 1.00 47.91 88 GLU A CA 1
ATOM 705 C C . GLU A 1 88 ? -14.711 22.569 29.761 1.00 47.91 88 GLU A C 1
ATOM 707 O O . GLU A 1 88 ? -13.969 23.344 29.158 1.00 47.91 88 GLU A O 1
ATOM 712 N N . GLY A 1 89 ? -16.028 22.790 29.863 1.00 50.66 89 GLY A N 1
ATOM 713 C CA . GLY A 1 89 ? -16.664 24.081 29.553 1.00 50.66 89 GLY A CA 1
ATOM 714 C C . GLY A 1 89 ? -17.457 24.193 28.243 1.00 50.66 89 GLY A C 1
ATOM 715 O O . GLY A 1 89 ? -17.945 25.276 27.931 1.00 50.66 89 GLY A O 1
ATOM 716 N N . ALA A 1 90 ? -17.650 23.118 27.480 1.00 45.34 90 ALA A N 1
ATOM 717 C CA . ALA A 1 90 ? -18.298 23.188 26.166 1.00 45.34 90 ALA A CA 1
ATOM 718 C C . ALA A 1 90 ? -19.821 22.930 26.191 1.00 45.34 90 ALA A C 1
ATOM 720 O O . ALA A 1 90 ? -20.298 22.088 25.447 1.00 45.34 90 ALA A O 1
ATOM 721 N N . LEU A 1 91 ? -20.582 23.641 27.034 1.00 46.94 91 LEU A N 1
ATOM 722 C CA . LEU A 1 91 ? -22.019 23.962 26.881 1.00 46.94 91 LEU A CA 1
ATOM 723 C C . LEU A 1 91 ? -22.518 24.602 28.185 1.00 46.94 91 LEU A C 1
ATOM 725 O O . LEU A 1 91 ? -22.363 24.020 29.256 1.00 46.94 91 LEU A O 1
ATOM 729 N N . GLU A 1 92 ? -23.257 25.712 28.099 1.00 52.19 92 GLU A N 1
ATOM 730 C CA . GLU A 1 92 ? -24.005 26.321 29.224 1.00 52.19 92 GLU A CA 1
ATOM 731 C C . GLU A 1 92 ? -25.064 25.375 29.853 1.00 52.19 92 GLU A C 1
ATOM 733 O O . GLU A 1 92 ? -25.785 25.747 30.775 1.00 52.19 92 GLU A O 1
ATOM 738 N N . ARG A 1 93 ? -25.163 24.127 29.368 1.00 49.56 93 ARG A N 1
ATOM 739 C CA . ARG A 1 93 ? -26.074 23.066 29.822 1.00 49.56 93 ARG A CA 1
ATOM 740 C C . ARG A 1 93 ? -25.364 21.766 30.238 1.00 49.56 93 ARG A C 1
ATOM 742 O O . ARG A 1 93 ? -25.950 20.698 30.117 1.00 49.56 93 ARG A O 1
ATOM 749 N N . GLY A 1 94 ? -24.124 21.843 30.729 1.00 47.78 94 GLY A N 1
ATOM 750 C CA . GLY A 1 94 ? -23.509 20.759 31.515 1.00 47.78 94 GLY A CA 1
ATOM 751 C C . GLY A 1 94 ? -23.244 19.444 30.769 1.00 47.78 94 GLY A C 1
ATOM 752 O O . GLY A 1 94 ? -23.279 18.386 31.389 1.00 47.78 94 GLY A O 1
ATOM 753 N N . GLY A 1 95 ? -23.004 19.495 29.456 1.00 48.66 95 GLY A N 1
ATOM 754 C CA . GLY A 1 95 ? -22.581 18.333 28.670 1.00 48.66 95 GLY A CA 1
ATOM 755 C C . GLY A 1 95 ? -21.064 18.299 28.483 1.00 48.66 95 GLY A C 1
ATOM 756 O O . GLY A 1 95 ? -20.466 19.311 28.123 1.00 48.66 95 GLY A O 1
ATOM 757 N N . GLU A 1 96 ? -20.449 17.138 28.703 1.00 53.06 96 GLU A N 1
ATOM 758 C CA . GLU A 1 96 ? -19.060 16.860 28.323 1.00 53.06 96 GLU A CA 1
ATOM 759 C C . GLU A 1 96 ? -18.967 16.719 26.793 1.00 53.06 96 GLU A C 1
ATOM 761 O O . GLU A 1 96 ? -19.736 15.969 26.190 1.00 53.06 96 GLU A O 1
ATOM 766 N N . VAL A 1 97 ? -18.039 17.432 26.145 1.00 55.53 97 VAL A N 1
ATOM 767 C CA . VAL A 1 97 ? -17.831 17.354 24.686 1.00 55.53 97 VAL A CA 1
ATOM 768 C C . VAL A 1 97 ? -16.443 16.793 24.401 1.00 55.53 97 VAL A C 1
ATOM 770 O O . VAL A 1 97 ? -15.460 17.196 25.021 1.00 55.53 97 VAL A O 1
ATOM 773 N N . LEU A 1 98 ? -16.357 15.856 23.457 1.00 62.41 98 LEU A N 1
ATOM 774 C CA . LEU A 1 98 ? -15.086 15.314 22.976 1.00 62.41 98 LEU A CA 1
ATOM 775 C C . LEU A 1 98 ? -14.283 16.394 22.245 1.00 62.41 98 LEU A C 1
ATOM 777 O O . LEU A 1 98 ? -14.842 17.135 21.440 1.00 62.41 98 LEU A O 1
ATOM 781 N N . MET A 1 99 ? -12.960 16.437 22.452 1.00 65.25 99 MET A N 1
ATOM 782 C CA . MET A 1 99 ? -12.085 17.410 21.775 1.00 65.25 99 MET A CA 1
ATOM 783 C C . MET A 1 99 ? -12.134 17.295 20.246 1.00 65.25 99 MET A C 1
ATOM 785 O O . MET A 1 99 ? -11.959 18.283 19.538 1.00 65.25 99 MET A O 1
ATOM 789 N N . ASN A 1 100 ? -12.391 16.089 19.738 1.00 73.81 100 ASN A N 1
ATOM 790 C CA . ASN A 1 100 ? -12.489 15.794 18.316 1.00 73.81 100 ASN A CA 1
ATOM 791 C C . ASN A 1 100 ? -13.785 15.041 18.006 1.00 73.81 100 ASN A C 1
ATOM 793 O O . ASN A 1 100 ? -14.335 14.333 18.849 1.00 73.81 100 ASN A O 1
ATOM 797 N N . SER A 1 101 ? -14.238 15.148 16.758 1.00 81.44 101 SER A N 1
ATOM 798 C CA . SER A 1 101 ? -15.373 14.372 16.252 1.00 81.44 101 SER A CA 1
ATOM 799 C C . SER A 1 101 ? -14.898 13.114 15.528 1.00 81.44 101 SER A C 1
ATOM 801 O O . SER A 1 101 ? -13.951 13.158 14.736 1.00 81.44 101 SER A O 1
ATOM 803 N N . TYR A 1 102 ? -15.577 11.994 15.775 1.00 86.25 102 TYR A N 1
ATOM 804 C CA . TYR A 1 102 ? -15.230 10.689 15.220 1.00 86.25 102 TYR A CA 1
ATOM 805 C C . TYR A 1 102 ? -16.458 10.003 14.626 1.00 86.25 102 TYR A C 1
ATOM 807 O O . TYR A 1 102 ? -17.531 10.009 15.222 1.00 86.25 102 TYR A O 1
ATOM 815 N N . ALA A 1 103 ? -16.276 9.349 13.483 1.00 88.94 103 ALA A N 1
ATOM 816 C CA . ALA A 1 103 ? -17.215 8.367 12.966 1.00 88.94 103 ALA A CA 1
ATOM 817 C C . ALA A 1 103 ? -16.823 6.973 13.460 1.00 88.94 103 ALA A C 1
ATOM 819 O O . ALA A 1 103 ? -15.657 6.577 13.382 1.00 88.94 103 ALA A O 1
ATOM 820 N N . ILE A 1 104 ? -17.802 6.210 13.934 1.00 88.94 104 ILE A N 1
ATOM 821 C CA . ILE A 1 104 ? -17.623 4.810 14.318 1.00 88.94 104 ILE A CA 1
ATOM 822 C C . ILE A 1 104 ? -18.343 3.945 13.294 1.00 88.94 104 ILE A C 1
ATOM 824 O O . ILE A 1 104 ? -19.490 4.201 12.946 1.00 88.94 104 ILE A O 1
ATOM 828 N N . ASN A 1 105 ? -17.658 2.913 12.816 1.00 90.88 105 ASN A N 1
ATOM 829 C CA . ASN A 1 105 ? -18.199 1.965 11.858 1.00 90.88 105 ASN A CA 1
ATOM 830 C C . ASN A 1 105 ? -18.045 0.536 12.398 1.00 90.88 105 ASN A C 1
ATOM 832 O O . ASN A 1 105 ? -16.950 0.103 12.786 1.00 90.88 105 ASN A O 1
ATOM 836 N N . VAL A 1 106 ? -19.152 -0.201 12.416 1.00 89.94 106 VAL A N 1
ATOM 837 C CA . VAL A 1 106 ? -19.190 -1.640 12.674 1.00 89.94 106 VAL A CA 1
ATOM 838 C C . VAL A 1 106 ? -19.653 -2.314 11.394 1.00 89.94 106 VAL A C 1
ATOM 840 O O . VAL A 1 106 ? -20.717 -1.998 10.878 1.00 89.94 106 VAL A O 1
ATOM 843 N N . ALA A 1 107 ? -18.842 -3.240 10.899 1.00 90.50 107 ALA A N 1
ATOM 844 C CA . ALA A 1 107 ? -19.110 -3.974 9.677 1.00 90.50 107 ALA A CA 1
ATOM 845 C C . ALA A 1 107 ? -18.732 -5.440 9.877 1.00 90.50 107 ALA A C 1
ATOM 847 O O . ALA A 1 107 ? -17.789 -5.746 10.618 1.00 90.50 107 ALA A O 1
ATOM 848 N N . ILE A 1 108 ? -19.468 -6.314 9.197 1.00 89.69 108 ILE A N 1
ATOM 849 C CA . ILE A 1 108 ? -19.062 -7.693 8.948 1.00 89.69 108 ILE A CA 1
ATOM 850 C C . ILE A 1 108 ? -18.176 -7.646 7.709 1.00 89.69 108 ILE A C 1
ATOM 852 O O . ILE A 1 108 ? -18.564 -7.073 6.692 1.00 89.69 108 ILE A O 1
ATOM 856 N N . CYS A 1 109 ? -16.971 -8.190 7.823 1.00 88.94 109 CYS A N 1
ATOM 857 C CA . CYS A 1 109 ? -15.982 -8.148 6.759 1.00 88.94 109 CYS A CA 1
ATOM 858 C C . CYS A 1 109 ? -15.551 -9.564 6.400 1.00 88.94 109 CYS A C 1
ATOM 860 O O . CYS A 1 109 ? -15.360 -10.395 7.287 1.00 88.94 109 CYS A O 1
ATOM 862 N N . GLU A 1 110 ? -15.307 -9.790 5.118 1.00 88.69 110 GLU A N 1
ATOM 863 C CA . GLU A 1 110 ? -14.566 -10.948 4.637 1.00 88.69 110 GLU A CA 1
ATOM 864 C C . GLU A 1 110 ? -13.070 -10.608 4.593 1.00 88.69 110 GLU A C 1
ATOM 866 O O . GLU A 1 110 ? -12.681 -9.498 4.216 1.00 88.69 110 GLU A O 1
ATOM 871 N N . TYR A 1 111 ? -12.221 -11.532 5.045 1.00 87.69 111 TYR A N 1
ATOM 872 C CA . TYR A 1 111 ? -10.774 -11.359 4.964 1.00 87.69 111 TYR A CA 1
ATOM 873 C C . TYR A 1 111 ? -10.279 -11.805 3.592 1.00 87.69 111 TYR A C 1
ATOM 875 O O . TYR A 1 111 ? -10.472 -12.955 3.214 1.00 87.69 111 TYR A O 1
ATOM 883 N N . THR A 1 112 ? -9.577 -10.915 2.894 1.00 89.12 112 THR A N 1
ATOM 884 C CA . THR A 1 112 ? -8.882 -11.237 1.646 1.00 89.12 112 THR A CA 1
ATOM 885 C C . THR A 1 112 ? -7.377 -11.360 1.916 1.00 89.12 112 THR A C 1
ATOM 887 O O . THR A 1 112 ? -6.745 -10.362 2.286 1.00 89.12 112 THR A O 1
ATOM 890 N N . PRO A 1 113 ? -6.783 -12.555 1.748 1.00 92.25 113 PRO A N 1
ATOM 891 C CA . PRO A 1 113 ? -5.338 -12.751 1.809 1.00 92.25 113 PRO A CA 1
ATOM 892 C C . PRO A 1 113 ? -4.576 -11.909 0.767 1.00 92.25 113 PRO A C 1
ATOM 894 O O . PRO A 1 113 ? -5.133 -11.571 -0.279 1.00 92.25 113 PRO A O 1
ATOM 897 N N . PRO A 1 114 ? -3.279 -11.610 0.989 1.00 93.38 114 PRO A N 1
ATOM 898 C CA . PRO A 1 114 ? -2.474 -10.834 0.041 1.00 93.38 114 PRO A CA 1
ATOM 899 C C . PRO A 1 114 ? -2.422 -11.414 -1.377 1.00 93.38 114 PRO A C 1
ATOM 901 O O . PRO A 1 114 ? -2.450 -10.648 -2.337 1.00 93.38 114 PRO A O 1
ATOM 904 N N . ASP A 1 115 ? -2.364 -12.740 -1.519 1.00 93.94 115 ASP A N 1
ATOM 905 C CA . ASP A 1 115 ? -2.312 -13.398 -2.831 1.00 93.94 115 ASP A CA 1
ATOM 906 C C . ASP A 1 115 ? -3.635 -13.285 -3.593 1.00 93.94 115 ASP A C 1
ATOM 908 O O . ASP A 1 115 ? -3.634 -13.021 -4.796 1.00 93.94 115 ASP A O 1
ATOM 912 N N . ASP A 1 116 ? -4.762 -13.417 -2.896 1.00 92.44 116 ASP A N 1
ATOM 913 C CA . ASP A 1 116 ? -6.080 -13.257 -3.506 1.00 92.44 116 ASP A CA 1
ATOM 914 C C . ASP A 1 116 ? -6.291 -11.804 -3.925 1.00 92.44 116 ASP A C 1
ATOM 916 O O . ASP A 1 116 ? -6.693 -11.541 -5.055 1.00 92.44 116 ASP A O 1
ATOM 920 N N . LEU A 1 117 ? -5.911 -10.847 -3.071 1.00 92.00 117 LEU A N 1
ATOM 921 C CA . LEU A 1 117 ? -5.959 -9.426 -3.411 1.00 92.00 117 LEU A CA 1
ATOM 922 C C . LEU A 1 117 ? -5.048 -9.093 -4.603 1.00 92.00 117 LEU A C 1
ATOM 924 O O . LEU A 1 117 ? -5.428 -8.308 -5.467 1.00 92.00 117 LEU A O 1
ATOM 928 N N . TYR A 1 118 ? -3.866 -9.708 -4.689 1.00 94.44 118 TYR A N 1
ATOM 929 C CA . TYR A 1 118 ? -2.996 -9.591 -5.860 1.00 94.44 118 TYR A CA 1
ATOM 930 C C . TYR A 1 118 ? -3.712 -10.074 -7.131 1.00 94.44 118 TYR A C 1
ATOM 932 O O . TYR A 1 118 ? -3.719 -9.371 -8.140 1.00 94.44 118 TYR A O 1
ATOM 940 N N . ASN A 1 119 ? -4.353 -11.246 -7.086 1.00 93.00 119 ASN A N 1
ATOM 941 C CA . ASN A 1 119 ? -5.073 -11.798 -8.234 1.00 93.00 119 ASN A CA 1
ATOM 942 C C . ASN A 1 119 ? -6.252 -10.912 -8.654 1.00 93.00 119 ASN A C 1
ATOM 944 O O . ASN A 1 119 ? -6.449 -10.698 -9.849 1.00 93.00 119 ASN A O 1
ATOM 948 N N . GLN A 1 120 ? -6.987 -10.356 -7.690 1.00 91.56 120 GLN A N 1
ATOM 949 C CA . GLN A 1 120 ? -8.069 -9.400 -7.934 1.00 91.56 120 GLN A CA 1
ATOM 950 C C . GLN A 1 120 ? -7.569 -8.149 -8.662 1.00 91.56 120 GLN A C 1
ATOM 952 O O . GLN A 1 120 ? -8.072 -7.821 -9.733 1.00 91.56 120 GLN A O 1
ATOM 957 N N . LEU A 1 121 ? -6.520 -7.505 -8.139 1.00 92.44 121 LEU A N 1
ATOM 958 C CA . LEU A 1 121 ? -5.948 -6.292 -8.734 1.00 92.44 121 LEU A CA 1
ATOM 959 C C . LEU A 1 121 ? -5.407 -6.523 -10.147 1.00 92.44 121 LEU A C 1
ATOM 961 O O . LEU A 1 121 ? -5.468 -5.623 -10.982 1.00 92.44 121 LEU A O 1
ATOM 965 N N . MET A 1 122 ? -4.896 -7.726 -10.414 1.00 91.62 122 MET A N 1
ATOM 966 C CA . MET A 1 122 ? -4.393 -8.134 -11.726 1.00 91.62 122 MET A CA 1
ATOM 967 C C . MET A 1 122 ? -5.492 -8.639 -12.677 1.00 91.62 122 MET A C 1
ATOM 969 O O . MET A 1 122 ? -5.164 -9.101 -13.768 1.00 91.62 122 MET A O 1
ATOM 973 N N . GLY A 1 123 ? -6.771 -8.588 -12.282 1.00 89.19 123 GLY A N 1
ATOM 974 C CA . GLY A 1 123 ? -7.899 -9.031 -13.108 1.00 89.19 123 GLY A CA 1
ATOM 975 C C . GLY A 1 123 ? -7.948 -10.545 -13.347 1.00 89.19 123 GLY A C 1
ATOM 976 O O . GLY A 1 123 ? -8.519 -10.993 -14.335 1.00 89.19 123 GLY A O 1
ATOM 977 N N . LYS A 1 124 ? -7.320 -11.344 -12.475 1.00 86.31 124 LYS A N 1
ATOM 978 C CA . LYS A 1 124 ? -7.270 -12.815 -12.569 1.00 86.31 124 LYS A CA 1
ATOM 979 C C . LYS A 1 124 ? -8.391 -13.516 -11.793 1.00 86.31 124 LYS A C 1
ATOM 981 O O . LYS A 1 124 ? -8.513 -14.732 -11.891 1.00 86.31 124 LYS A O 1
ATOM 986 N N . ALA A 1 125 ? -9.160 -12.778 -10.993 1.00 80.62 125 ALA A N 1
ATOM 987 C CA . ALA A 1 125 ? -10.271 -13.304 -10.204 1.00 80.62 125 ALA A CA 1
ATOM 988 C C . ALA A 1 125 ? -11.617 -12.963 -10.862 1.00 80.62 125 ALA A C 1
ATOM 990 O O . ALA A 1 125 ? -11.824 -11.831 -11.300 1.00 80.62 125 ALA A O 1
ATOM 991 N N . GLU A 1 126 ? -12.535 -13.928 -10.912 1.00 70.06 126 GLU A N 1
ATOM 992 C CA . GLU A 1 126 ? -13.895 -13.722 -11.421 1.00 70.06 126 GLU A CA 1
ATOM 993 C C . GLU A 1 126 ? -14.743 -12.908 -10.425 1.00 70.06 126 GLU A C 1
ATOM 995 O O . GLU A 1 126 ? -14.661 -13.114 -9.215 1.00 70.06 126 GLU A O 1
ATOM 1000 N N . GLY A 1 127 ? -15.576 -11.992 -10.933 1.00 67.44 127 GLY A N 1
ATOM 1001 C CA . GLY A 1 127 ? -16.587 -11.285 -10.133 1.00 67.44 127 GLY A CA 1
ATOM 1002 C C . GLY A 1 127 ? -16.094 -10.105 -9.287 1.00 67.44 127 GLY A C 1
ATOM 1003 O O . GLY A 1 127 ? -16.777 -9.734 -8.335 1.00 67.44 127 GLY A O 1
ATOM 1004 N N . VAL A 1 128 ? -14.936 -9.507 -9.599 1.00 64.38 128 VAL A N 1
ATOM 1005 C CA . VAL A 1 128 ? -14.351 -8.415 -8.796 1.00 64.38 128 VAL A C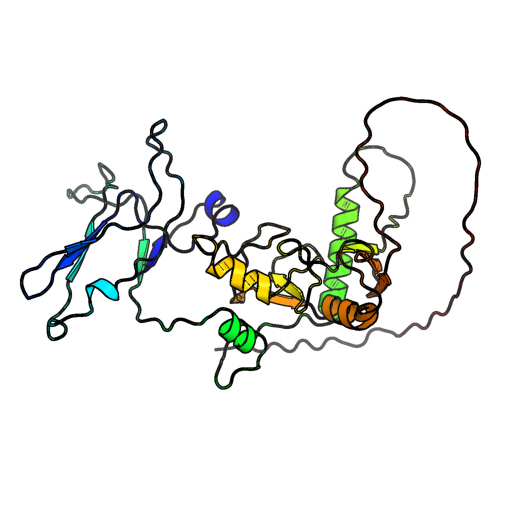A 1
ATOM 1006 C C . VAL A 1 128 ? -14.311 -7.081 -9.545 1.00 64.38 128 VAL A C 1
ATOM 1008 O O . VAL A 1 128 ? -13.806 -6.998 -10.658 1.00 64.38 128 VAL A O 1
ATOM 1011 N N . GLU A 1 129 ? -14.818 -6.024 -8.900 1.00 60.03 129 GLU A N 1
ATOM 1012 C CA . GLU A 1 129 ? -14.925 -4.658 -9.451 1.00 60.03 129 GLU A CA 1
ATOM 1013 C C . GLU A 1 129 ? -13.634 -3.824 -9.335 1.00 60.03 129 GLU A C 1
ATOM 1015 O O . GLU A 1 129 ? -13.503 -2.779 -9.971 1.00 60.03 129 GLU A O 1
ATOM 1020 N N . VAL A 1 130 ? -12.665 -4.246 -8.513 1.00 66.50 130 VAL A N 1
ATOM 1021 C CA . VAL A 1 130 ? -11.447 -3.462 -8.243 1.00 66.50 130 VAL A CA 1
ATOM 1022 C C . VAL A 1 130 ? -10.313 -3.894 -9.171 1.00 66.50 130 VAL A C 1
ATOM 1024 O O . VAL A 1 130 ? -9.483 -4.729 -8.812 1.00 66.50 130 VAL A O 1
ATOM 1027 N N . LEU A 1 131 ? -10.260 -3.291 -10.358 1.00 82.44 131 LEU A N 1
ATOM 1028 C CA . LEU A 1 131 ? -9.130 -3.421 -11.277 1.00 82.44 131 LEU A CA 1
ATOM 1029 C C . LEU A 1 131 ? -8.068 -2.359 -10.961 1.00 82.44 131 LEU A C 1
ATOM 1031 O O . LEU A 1 131 ? -8.384 -1.177 -10.812 1.00 82.44 131 LEU A O 1
ATOM 1035 N N . MET A 1 132 ? -6.795 -2.758 -10.896 1.00 92.38 132 MET A N 1
ATOM 1036 C CA . MET A 1 132 ? -5.705 -1.789 -10.812 1.00 92.38 132 MET A CA 1
ATOM 1037 C C . MET A 1 132 ? -5.511 -1.109 -12.178 1.00 92.38 132 MET A C 1
ATOM 1039 O O . MET A 1 132 ? -5.244 -1.802 -13.165 1.00 92.38 132 MET A O 1
ATOM 1043 N N . PRO A 1 133 ? -5.588 0.231 -12.270 1.00 91.75 133 PRO A N 1
ATOM 1044 C CA . PRO A 1 133 ? -5.356 0.921 -13.529 1.00 91.75 133 PRO A CA 1
ATOM 1045 C C . PRO A 1 133 ? -3.919 0.701 -14.011 1.00 91.75 133 PRO A C 1
ATOM 1047 O O . PRO A 1 133 ? -2.961 0.734 -13.232 1.00 91.75 133 PRO A O 1
ATOM 1050 N N . LYS A 1 134 ? -3.761 0.515 -15.323 1.00 91.00 134 LYS A N 1
ATOM 1051 C CA . LYS A 1 134 ? -2.455 0.446 -15.979 1.00 91.00 134 LYS A CA 1
ATOM 1052 C C . LYS A 1 134 ? -2.109 1.799 -16.580 1.00 91.00 134 LYS A C 1
ATOM 1054 O O . LYS A 1 134 ? -2.862 2.352 -17.378 1.00 91.00 134 LYS A O 1
ATOM 1059 N N . LEU A 1 135 ? -0.940 2.322 -16.228 1.00 88.31 135 LEU A N 1
ATOM 1060 C CA . LEU A 1 135 ? -0.412 3.536 -16.828 1.00 88.31 135 LEU A CA 1
ATOM 1061 C C . LEU A 1 135 ? -0.066 3.253 -18.293 1.00 88.31 135 LEU A C 1
ATOM 1063 O O . LEU A 1 135 ? 0.805 2.425 -18.579 1.00 88.31 135 LEU A O 1
ATOM 1067 N N . SER A 1 136 ? -0.747 3.942 -19.211 1.00 84.69 136 SER A N 1
ATOM 1068 C CA . SER A 1 136 ? -0.450 3.849 -20.643 1.00 84.69 136 SER A CA 1
ATOM 1069 C C . SER A 1 136 ? 0.998 4.264 -20.927 1.00 84.69 136 SER A C 1
ATOM 1071 O O . SER A 1 136 ? 1.584 5.053 -20.179 1.00 84.69 136 SER A O 1
ATOM 1073 N N . LEU A 1 137 ? 1.572 3.790 -22.037 1.00 80.69 137 LEU A N 1
ATOM 1074 C CA . LEU A 1 137 ? 2.919 4.199 -22.447 1.00 80.69 137 LEU A CA 1
ATOM 1075 C C . LEU A 1 137 ? 3.011 5.724 -22.625 1.0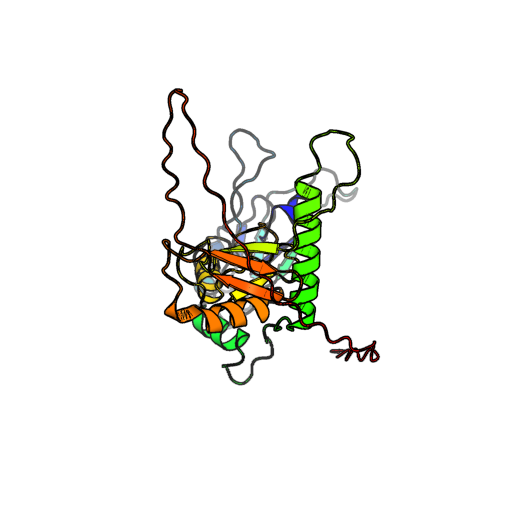0 80.69 137 LEU A C 1
ATOM 1077 O O . LEU A 1 137 ? 3.981 6.332 -22.184 1.00 80.69 137 LEU A O 1
ATOM 1081 N N . ARG A 1 138 ? 1.972 6.357 -23.188 1.00 84.56 138 ARG A N 1
ATOM 1082 C CA . ARG A 1 138 ? 1.884 7.819 -23.346 1.00 84.56 138 ARG A CA 1
ATOM 1083 C C . ARG A 1 138 ? 1.931 8.538 -21.997 1.00 84.56 138 ARG A C 1
ATOM 1085 O O . ARG A 1 138 ? 2.722 9.461 -21.816 1.00 84.56 138 ARG A O 1
ATOM 1092 N N . SER A 1 139 ? 1.118 8.100 -21.036 1.00 88.19 139 SER A N 1
ATOM 1093 C CA . SER A 1 139 ? 1.091 8.674 -19.685 1.00 88.19 139 SER A CA 1
ATOM 1094 C C . SER A 1 139 ? 2.412 8.446 -18.945 1.00 88.19 139 SER A C 1
ATOM 1096 O O . SER A 1 139 ? 2.881 9.338 -18.243 1.00 88.19 139 SER A O 1
ATOM 1098 N N . ALA A 1 140 ? 3.036 7.282 -19.138 1.00 85.88 140 ALA A N 1
ATOM 1099 C CA . ALA A 1 140 ? 4.329 6.957 -18.554 1.00 85.88 140 ALA A CA 1
ATOM 1100 C C . ALA A 1 140 ? 5.469 7.804 -19.140 1.00 85.88 140 ALA A C 1
ATOM 1102 O O . ALA A 1 140 ? 6.306 8.280 -18.379 1.00 85.88 140 ALA A O 1
ATOM 1103 N N . LYS A 1 141 ? 5.472 8.054 -20.458 1.00 84.62 141 LYS A N 1
ATOM 1104 C CA . LYS A 1 141 ? 6.430 8.955 -21.120 1.00 84.62 141 LYS A CA 1
ATOM 1105 C C . LYS A 1 141 ? 6.294 10.395 -20.627 1.00 84.62 141 LYS A C 1
ATOM 1107 O O . LYS A 1 141 ? 7.291 11.009 -20.271 1.00 84.62 141 LYS A O 1
ATOM 1112 N N . ARG A 1 142 ? 5.066 10.917 -20.517 1.00 88.62 142 ARG A N 1
ATOM 1113 C CA . ARG A 1 142 ? 4.830 12.257 -19.945 1.00 88.62 142 ARG A CA 1
ATOM 1114 C C . ARG A 1 142 ? 5.394 12.370 -18.528 1.00 88.62 142 ARG A C 1
ATOM 1116 O O . ARG A 1 142 ? 6.115 13.306 -18.216 1.00 88.62 142 ARG A O 1
ATOM 1123 N N . MET A 1 143 ? 5.111 11.375 -17.698 1.00 89.25 143 MET A N 1
ATOM 1124 C CA . MET A 1 143 ? 5.610 11.315 -16.328 1.00 89.25 143 MET A CA 1
ATOM 1125 C C . MET A 1 143 ? 7.140 11.181 -16.255 1.00 89.25 143 MET A C 1
ATOM 1127 O O . MET A 1 143 ? 7.754 11.743 -15.356 1.00 89.25 143 MET A O 1
ATOM 1131 N N . LEU A 1 144 ? 7.769 10.458 -17.186 1.00 89.31 144 LEU A N 1
ATOM 1132 C CA . LEU A 1 144 ? 9.226 10.399 -17.315 1.00 89.31 144 LEU A CA 1
ATOM 1133 C C . LEU A 1 144 ? 9.812 11.787 -17.602 1.00 89.31 144 LEU A C 1
ATOM 1135 O O . LEU A 1 144 ? 10.736 12.188 -16.902 1.00 89.31 144 LEU A O 1
ATOM 1139 N N . ILE A 1 145 ? 9.245 12.527 -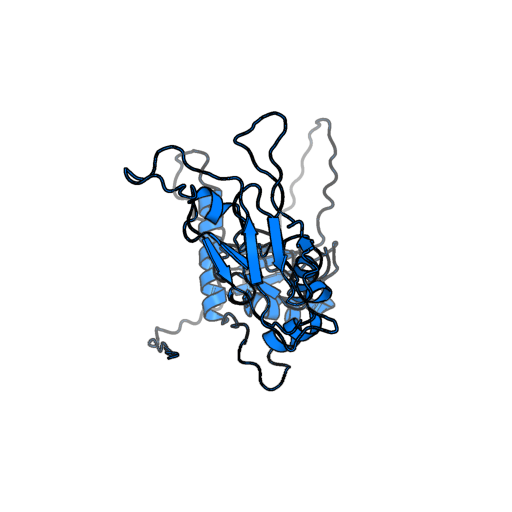18.561 1.00 88.62 145 ILE A N 1
ATOM 1140 C CA . ILE A 1 145 ? 9.665 13.900 -18.884 1.00 88.62 145 ILE A CA 1
ATOM 1141 C C . ILE A 1 145 ? 9.517 14.805 -17.654 1.00 88.62 145 ILE A C 1
ATOM 1143 O O . ILE A 1 145 ? 10.456 15.503 -17.285 1.00 88.62 145 ILE A O 1
ATOM 1147 N N . GLU A 1 146 ? 8.379 14.742 -16.957 1.00 89.00 146 GLU A N 1
ATOM 1148 C CA . GLU A 1 146 ? 8.168 15.492 -15.710 1.00 89.00 146 GLU A CA 1
ATOM 1149 C C . GLU A 1 146 ? 9.195 15.125 -14.627 1.00 89.00 146 GLU A C 1
ATOM 1151 O O . GLU A 1 146 ? 9.693 15.996 -13.914 1.00 89.00 146 GLU A O 1
ATOM 1156 N N . CYS A 1 147 ? 9.533 13.840 -14.480 1.00 88.81 147 CYS A N 1
ATOM 1157 C CA . CYS A 1 147 ? 10.559 13.397 -13.538 1.00 88.81 147 CYS A CA 1
ATOM 1158 C C . CYS A 1 147 ? 11.954 13.901 -13.923 1.00 88.81 147 CYS A C 1
ATOM 1160 O O . CYS A 1 147 ? 12.698 14.292 -13.028 1.00 88.81 147 CYS A O 1
ATOM 1162 N N . ILE A 1 148 ? 12.296 13.899 -15.214 1.00 87.69 148 ILE A N 1
ATOM 1163 C CA . ILE A 1 148 ? 13.559 14.435 -15.729 1.00 87.69 148 ILE A CA 1
ATOM 1164 C C . ILE A 1 148 ? 13.667 15.924 -15.386 1.00 87.69 148 ILE A C 1
ATOM 1166 O O . ILE A 1 148 ? 14.593 16.316 -14.684 1.00 87.69 148 ILE A O 1
ATOM 1170 N N . VAL A 1 149 ? 12.662 16.721 -15.763 1.00 84.88 149 VAL A N 1
ATOM 1171 C CA . VAL A 1 149 ? 12.628 18.170 -15.503 1.00 84.88 149 VAL A CA 1
ATOM 1172 C C . VAL A 1 149 ? 12.758 18.473 -14.008 1.00 84.88 149 VAL A C 1
ATOM 1174 O O . VAL A 1 149 ? 13.572 19.301 -13.607 1.00 84.88 149 VAL A O 1
ATOM 1177 N N . ASN A 1 150 ? 12.007 17.769 -13.157 1.00 82.06 150 ASN A N 1
ATOM 1178 C CA . ASN A 1 150 ? 12.074 17.976 -11.708 1.00 82.06 150 ASN A CA 1
ATOM 1179 C C . ASN A 1 150 ? 13.430 17.573 -11.102 1.00 82.06 150 ASN A C 1
ATOM 1181 O O . ASN A 1 150 ? 13.856 18.164 -10.105 1.00 82.06 150 ASN A O 1
ATOM 1185 N N . ASN A 1 151 ? 14.096 16.564 -11.669 1.00 73.62 151 ASN A N 1
ATOM 1186 C CA . ASN A 1 151 ? 15.419 16.139 -11.222 1.00 73.62 151 ASN A CA 1
ATOM 1187 C C . ASN A 1 151 ? 16.493 17.164 -11.613 1.00 73.62 151 ASN A C 1
ATOM 1189 O O . ASN A 1 151 ? 17.357 17.451 -10.791 1.00 73.62 151 ASN A O 1
ATOM 1193 N N . THR A 1 152 ? 16.390 17.769 -12.801 1.00 63.75 152 THR A N 1
ATOM 1194 C CA . THR A 1 152 ? 17.258 18.873 -13.241 1.00 63.75 152 THR A CA 1
ATOM 1195 C C . THR A 1 152 ? 17.100 20.095 -12.332 1.00 63.75 152 THR A C 1
ATOM 1197 O O . THR A 1 152 ? 18.072 20.542 -11.737 1.00 63.75 152 THR A O 1
ATOM 1200 N N . ILE A 1 153 ? 15.860 20.538 -12.079 1.00 59.34 153 ILE A N 1
ATOM 1201 C CA . ILE A 1 153 ? 15.573 21.694 -11.203 1.00 59.34 153 ILE A CA 1
ATOM 1202 C C . ILE A 1 153 ? 16.114 21.493 -9.773 1.00 59.34 153 ILE A C 1
ATOM 1204 O O . ILE A 1 153 ? 16.528 22.446 -9.117 1.00 59.34 153 ILE A O 1
ATOM 1208 N N . SER A 1 154 ? 16.129 20.253 -9.271 1.00 57.22 154 SER A N 1
ATOM 1209 C CA . SER A 1 154 ? 16.642 19.944 -7.928 1.00 57.22 154 SER A CA 1
ATOM 1210 C C . SER A 1 154 ? 18.172 20.043 -7.813 1.00 57.22 154 SER A C 1
ATOM 1212 O O . SER A 1 154 ? 18.678 20.119 -6.695 1.00 57.22 154 SER A O 1
ATOM 1214 N N . LEU A 1 155 ? 18.905 20.019 -8.931 1.00 50.22 155 LEU A N 1
ATOM 1215 C CA . LEU A 1 155 ? 20.369 20.124 -8.969 1.00 50.22 155 LEU A CA 1
ATOM 1216 C C . LEU A 1 155 ? 20.861 21.569 -9.165 1.00 50.22 155 LEU A C 1
ATOM 1218 O O . LEU A 1 155 ? 22.014 21.848 -8.853 1.00 50.22 155 LEU A O 1
ATOM 1222 N N . ASP A 1 156 ? 19.987 22.485 -9.591 1.00 47.28 156 ASP A N 1
ATOM 1223 C CA . ASP A 1 156 ? 20.316 23.886 -9.905 1.00 47.28 156 ASP A CA 1
ATOM 1224 C C . ASP A 1 156 ? 20.112 24.860 -8.719 1.00 47.28 156 ASP A C 1
ATOM 1226 O O . ASP A 1 156 ? 20.025 26.071 -8.903 1.00 47.28 156 ASP A O 1
ATOM 1230 N N . SER A 1 157 ? 19.993 24.356 -7.483 1.00 47.28 157 SER A N 1
ATOM 1231 C CA . SER A 1 157 ? 19.730 25.185 -6.286 1.00 47.28 157 SER A CA 1
ATOM 1232 C C . SER A 1 157 ? 20.978 25.643 -5.510 1.00 47.28 157 SER A C 1
ATOM 1234 O O . SER A 1 157 ? 20.817 26.257 -4.458 1.00 47.28 157 SER A O 1
ATOM 1236 N N . ASP A 1 158 ? 22.190 25.400 -6.017 1.00 47.62 158 ASP A N 1
ATOM 1237 C CA . ASP A 1 158 ? 23.432 25.992 -5.497 1.00 47.62 158 ASP A CA 1
ATOM 1238 C C . ASP A 1 158 ? 24.036 26.915 -6.581 1.00 47.62 158 ASP A C 1
ATOM 1240 O O . ASP A 1 158 ? 24.242 26.503 -7.720 1.00 47.62 158 ASP A O 1
ATOM 1244 N N . GLU A 1 159 ? 24.241 28.184 -6.220 1.00 52.91 159 GLU A N 1
ATOM 1245 C CA . GLU A 1 159 ? 24.558 29.348 -7.068 1.00 52.91 159 GLU A CA 1
ATOM 1246 C C . GLU A 1 159 ? 25.736 29.163 -8.052 1.00 52.91 159 GLU A C 1
ATOM 1248 O O . GLU A 1 159 ? 26.785 28.657 -7.667 1.00 52.91 159 GLU A O 1
ATOM 1253 N N . GLU A 1 160 ? 25.599 29.672 -9.288 1.00 42.62 160 GLU A N 1
ATOM 1254 C CA . GLU A 1 160 ? 26.503 30.677 -9.893 1.00 42.62 160 GLU A CA 1
ATOM 1255 C C . GLU A 1 160 ? 25.970 31.130 -11.275 1.00 42.62 160 GLU A C 1
ATOM 1257 O O . GLU A 1 160 ? 25.672 30.317 -12.151 1.00 42.62 160 GLU A O 1
ATOM 1262 N N . GLU A 1 161 ? 25.833 32.450 -11.468 1.00 49.72 161 GLU A N 1
ATOM 1263 C CA . GLU A 1 161 ? 25.524 33.073 -12.762 1.00 49.72 161 GLU A CA 1
ATOM 1264 C C . GLU A 1 161 ? 26.669 32.820 -13.757 1.00 49.72 161 GLU A C 1
ATOM 1266 O O . GLU A 1 161 ? 27.775 33.337 -13.601 1.00 49.72 161 GLU A O 1
ATOM 1271 N N . GLY A 1 162 ? 26.392 32.047 -14.807 1.00 38.09 162 GLY A N 1
ATOM 1272 C CA . GLY A 1 162 ? 27.336 31.777 -15.887 1.00 38.09 162 GLY A CA 1
ATOM 1273 C C . GLY A 1 162 ? 26.636 31.194 -17.112 1.00 38.09 162 GLY A C 1
ATOM 1274 O O . GLY A 1 162 ? 26.184 30.058 -17.075 1.00 38.09 162 GLY A O 1
ATOM 1275 N N . ASP A 1 163 ? 26.537 32.034 -18.144 1.00 38.66 163 ASP A N 1
ATOM 1276 C CA . ASP A 1 163 ? 26.342 31.785 -19.583 1.00 38.66 163 ASP A CA 1
ATOM 1277 C C . ASP A 1 163 ? 25.708 30.444 -20.028 1.00 38.66 163 ASP A C 1
ATOM 1279 O O . ASP A 1 163 ? 26.297 29.376 -19.885 1.00 38.66 163 ASP A O 1
ATOM 1283 N N . GLY A 1 164 ? 24.510 30.542 -20.624 1.00 51.41 164 GLY A N 1
ATOM 1284 C CA . GLY A 1 164 ? 23.860 29.550 -21.496 1.00 51.41 164 GLY A CA 1
ATOM 1285 C C . GLY A 1 164 ? 24.201 28.070 -21.283 1.00 51.41 164 GLY A C 1
ATOM 1286 O O . GLY A 1 164 ? 24.871 27.472 -22.121 1.00 51.41 164 GLY A O 1
ATOM 1287 N N . LYS A 1 165 ? 23.696 27.449 -20.211 1.00 42.09 165 LYS A N 1
ATOM 1288 C CA . LYS A 1 165 ? 23.747 25.989 -20.044 1.00 42.09 165 LYS A CA 1
ATOM 1289 C C . LYS A 1 165 ? 22.562 25.330 -20.749 1.00 42.09 165 LYS A C 1
ATOM 1291 O O . LYS A 1 165 ? 21.439 25.365 -20.240 1.00 42.09 165 LYS A O 1
ATOM 1296 N N . ASP A 1 166 ? 22.827 24.680 -21.881 1.00 43.75 166 ASP A N 1
ATOM 1297 C CA . ASP A 1 166 ? 21.984 23.589 -22.369 1.00 43.75 166 ASP A CA 1
ATOM 1298 C C . ASP A 1 166 ? 21.756 22.618 -21.203 1.00 43.75 166 ASP A C 1
ATOM 1300 O O . ASP A 1 166 ? 22.691 22.052 -20.633 1.00 43.75 166 ASP A O 1
ATOM 1304 N N . SER A 1 167 ? 20.501 22.517 -20.768 1.00 48.44 167 SER A N 1
ATOM 1305 C CA . SER A 1 167 ? 20.085 21.725 -19.611 1.00 48.44 167 SER A CA 1
ATOM 1306 C C . SER A 1 167 ? 20.059 20.243 -19.991 1.00 48.44 167 SER A C 1
ATOM 1308 O O . SER A 1 167 ? 19.004 19.632 -20.110 1.00 48.44 167 SER A O 1
ATOM 1310 N N . GLU A 1 168 ? 21.233 19.671 -20.243 1.00 56.38 168 GLU A N 1
ATOM 1311 C CA . GLU A 1 168 ? 21.402 18.335 -20.811 1.00 56.38 168 GLU A CA 1
ATOM 1312 C C . GLU A 1 168 ? 21.369 17.265 -19.706 1.00 56.38 168 GLU A C 1
ATOM 1314 O O . GLU A 1 168 ? 22.368 16.677 -19.294 1.00 56.38 168 GLU A O 1
ATOM 1319 N N . SER A 1 169 ? 20.184 17.025 -19.157 1.00 59.91 169 SER A N 1
ATOM 1320 C CA . SER A 1 169 ? 19.904 15.823 -18.367 1.00 59.91 169 SER A CA 1
ATOM 1321 C C . SER A 1 169 ? 18.690 15.123 -18.950 1.00 59.91 169 SER A C 1
ATOM 1323 O O . SER A 1 169 ? 17.686 14.944 -18.280 1.00 59.91 169 SER A O 1
ATOM 1325 N N . ASP A 1 170 ? 18.786 14.701 -20.210 1.00 83.31 170 ASP A N 1
ATOM 1326 C CA . ASP A 1 170 ? 17.689 14.083 -20.975 1.00 83.31 170 ASP A CA 1
ATOM 1327 C C . ASP A 1 170 ? 17.332 12.655 -20.534 1.00 83.31 170 ASP A C 1
ATOM 1329 O O . ASP A 1 170 ? 16.660 11.916 -21.258 1.00 83.31 170 ASP A O 1
ATOM 1333 N N . PHE A 1 171 ? 17.799 12.218 -19.364 1.00 87.38 171 PHE A N 1
ATOM 1334 C CA . PHE A 1 171 ? 17.648 10.845 -18.909 1.00 87.38 171 PHE A CA 1
ATOM 1335 C C . PHE A 1 171 ? 17.463 10.720 -17.397 1.00 87.38 171 PHE A C 1
ATOM 1337 O O . PHE A 1 171 ? 17.913 11.542 -16.601 1.00 87.38 171 PHE A O 1
ATOM 1344 N N . LEU A 1 172 ? 16.826 9.625 -16.991 1.00 91.50 172 LEU A N 1
ATOM 1345 C CA . LEU A 1 172 ? 16.653 9.223 -15.604 1.00 91.50 172 LEU A CA 1
ATOM 1346 C C . LEU A 1 172 ? 17.280 7.847 -15.384 1.00 91.50 172 LEU A C 1
ATOM 1348 O O . LEU A 1 172 ? 17.084 6.935 -16.182 1.00 91.50 172 LEU A O 1
ATOM 1352 N N . THR A 1 173 ? 17.994 7.674 -14.273 1.00 92.19 173 THR A N 1
ATOM 1353 C CA . THR A 1 173 ? 18.532 6.369 -13.865 1.00 92.19 173 THR A CA 1
ATOM 1354 C C . THR A 1 173 ? 17.813 5.847 -12.626 1.00 92.19 173 THR A C 1
ATOM 1356 O O . THR A 1 173 ? 17.596 6.598 -11.675 1.00 92.19 173 THR A O 1
ATOM 1359 N N . PHE A 1 174 ? 17.452 4.564 -12.617 1.00 92.88 174 PHE A N 1
ATOM 1360 C CA . PHE A 1 174 ? 16.810 3.908 -11.474 1.00 92.88 174 PHE A CA 1
ATOM 1361 C C . PHE A 1 174 ? 17.091 2.397 -11.436 1.00 92.88 174 PHE A C 1
ATOM 1363 O O . PHE A 1 174 ? 17.559 1.823 -12.418 1.00 92.88 174 PHE A O 1
ATOM 1370 N N . SER A 1 175 ? 16.811 1.757 -10.295 1.00 95.00 175 SER A N 1
ATOM 1371 C CA . SER A 1 175 ? 17.030 0.317 -10.095 1.00 95.00 175 SER A CA 1
ATOM 1372 C C . SER A 1 175 ? 15.778 -0.483 -10.453 1.00 95.00 175 SER A C 1
ATOM 1374 O O . SER A 1 175 ? 14.653 -0.088 -10.144 1.00 95.00 175 SER A O 1
ATOM 1376 N N . LEU A 1 176 ? 15.977 -1.645 -11.066 1.00 96.06 176 LEU A N 1
ATOM 1377 C CA . LEU A 1 176 ? 14.950 -2.640 -11.376 1.00 96.06 176 LEU A CA 1
ATOM 1378 C C . LEU A 1 176 ? 14.630 -3.557 -10.181 1.00 96.06 176 LEU A C 1
ATOM 1380 O O . LEU A 1 176 ? 13.788 -4.453 -10.285 1.00 96.06 176 LEU A O 1
ATOM 1384 N N . LEU A 1 177 ? 15.279 -3.334 -9.033 1.00 95.69 177 LEU A N 1
ATOM 1385 C CA . LEU A 1 177 ? 14.999 -4.043 -7.789 1.00 95.69 177 LEU A CA 1
ATOM 1386 C C . LEU A 1 177 ? 13.988 -3.291 -6.929 1.00 95.69 177 LEU A C 1
ATOM 1388 O O . LEU A 1 177 ? 13.966 -2.060 -6.850 1.00 95.69 177 LEU A O 1
ATOM 1392 N N . CYS A 1 178 ? 13.170 -4.051 -6.209 1.00 94.19 178 CYS A N 1
ATOM 1393 C CA . CYS A 1 178 ? 12.273 -3.494 -5.216 1.00 94.19 178 CYS A CA 1
ATOM 1394 C C . CYS A 1 178 ? 13.084 -3.084 -3.986 1.00 94.19 178 CYS A C 1
ATOM 1396 O O . CYS A 1 178 ? 13.741 -3.918 -3.371 1.00 94.19 178 CYS A O 1
ATOM 1398 N N . HIS A 1 179 ? 12.978 -1.824 -3.562 1.00 88.38 179 HIS A N 1
ATOM 1399 C CA . HIS A 1 179 ? 13.705 -1.318 -2.391 1.00 88.38 179 HIS A CA 1
ATOM 1400 C C . HIS A 1 179 ? 13.417 -2.088 -1.094 1.00 88.38 179 HIS A C 1
ATOM 1402 O O . HIS A 1 179 ? 14.273 -2.167 -0.220 1.00 88.38 179 HIS A O 1
ATOM 1408 N N . ALA A 1 180 ? 12.215 -2.654 -0.960 1.00 86.00 180 ALA A N 1
ATOM 1409 C CA . ALA A 1 180 ? 11.811 -3.346 0.258 1.00 86.00 180 ALA A CA 1
ATOM 1410 C C . ALA A 1 180 ? 12.297 -4.806 0.323 1.00 86.00 180 ALA A C 1
ATOM 1412 O O . ALA A 1 180 ? 12.646 -5.263 1.407 1.00 86.00 180 ALA A O 1
ATOM 1413 N N . SER A 1 181 ? 12.337 -5.537 -0.797 1.00 89.12 181 SER A N 1
ATOM 1414 C CA . SER A 1 181 ? 12.804 -6.936 -0.826 1.00 89.12 181 SER A CA 1
ATOM 1415 C C . SER A 1 181 ? 14.245 -7.090 -1.315 1.00 89.12 181 SER A C 1
ATOM 1417 O O . SER A 1 181 ? 14.842 -8.142 -1.109 1.00 89.12 181 SER A O 1
ATOM 1419 N N . MET A 1 182 ? 14.801 -6.068 -1.973 1.00 92.19 182 MET A N 1
ATOM 1420 C CA . MET A 1 182 ? 16.070 -6.117 -2.712 1.00 92.19 182 MET A CA 1
ATOM 1421 C C . MET A 1 182 ? 16.103 -7.212 -3.796 1.00 92.19 182 MET A C 1
ATOM 1423 O O . MET A 1 182 ? 17.171 -7.638 -4.229 1.00 92.19 182 MET A O 1
ATOM 1427 N N . THR A 1 183 ? 14.930 -7.660 -4.252 1.00 93.50 183 THR A N 1
ATOM 1428 C CA . THR A 1 183 ? 14.759 -8.623 -5.349 1.00 93.50 183 THR A CA 1
ATOM 1429 C C . THR A 1 183 ? 14.288 -7.916 -6.613 1.00 93.50 183 THR A C 1
ATOM 1431 O O . THR A 1 183 ? 13.767 -6.800 -6.543 1.00 93.50 183 THR A O 1
ATOM 1434 N N . LYS A 1 184 ? 14.439 -8.571 -7.771 1.00 95.69 184 LYS A N 1
ATOM 1435 C CA . LYS A 1 184 ? 13.864 -8.101 -9.040 1.00 95.69 184 LYS A CA 1
ATOM 1436 C C . LYS A 1 184 ? 12.362 -7.862 -8.865 1.00 95.69 184 LYS A C 1
ATOM 1438 O O . LYS A 1 184 ? 11.685 -8.663 -8.220 1.00 95.69 184 LYS A O 1
ATOM 1443 N N . ILE A 1 185 ? 11.873 -6.739 -9.383 1.00 97.12 185 ILE A N 1
ATOM 1444 C CA . ILE A 1 185 ? 10.441 -6.437 -9.411 1.00 97.12 185 ILE A CA 1
ATOM 1445 C C . ILE A 1 185 ? 9.776 -7.358 -10.433 1.00 97.12 185 ILE A C 1
ATOM 1447 O O . ILE A 1 185 ? 10.245 -7.442 -11.562 1.00 97.12 185 ILE A O 1
ATOM 1451 N N . GLU A 1 186 ? 8.679 -8.012 -10.055 1.00 95.81 186 GLU A N 1
ATOM 1452 C CA . GLU A 1 186 ? 7.888 -8.829 -10.983 1.00 95.81 186 GLU A CA 1
ATOM 1453 C C . GLU A 1 186 ? 6.667 -8.056 -11.474 1.00 95.81 186 GLU A C 1
ATOM 1455 O O . GLU A 1 186 ? 6.334 -8.075 -12.654 1.00 95.81 186 GLU A O 1
ATOM 1460 N N . THR A 1 187 ? 5.983 -7.359 -10.563 1.00 96.94 187 THR A N 1
ATOM 1461 C CA . THR A 1 187 ? 4.804 -6.548 -10.886 1.00 96.94 187 THR A CA 1
ATOM 1462 C C . THR A 1 187 ? 5.053 -5.099 -10.460 1.00 96.94 187 THR A C 1
ATOM 1464 O O . THR A 1 187 ? 4.821 -4.760 -9.295 1.00 96.94 187 THR A O 1
ATOM 1467 N N . PRO A 1 188 ? 5.544 -4.233 -11.368 1.00 96.56 188 PRO A N 1
ATOM 1468 C CA . PRO A 1 188 ? 5.943 -2.872 -11.050 1.00 96.56 188 PRO A CA 1
ATOM 1469 C C . PRO A 1 188 ? 4.729 -1.982 -10.816 1.00 96.56 188 PRO A C 1
ATOM 1471 O O . PRO A 1 188 ? 3.967 -1.661 -11.731 1.00 96.56 188 PRO A O 1
ATOM 1474 N N . VAL A 1 189 ? 4.579 -1.532 -9.577 1.00 96.81 189 VAL A N 1
ATOM 1475 C CA . VAL A 1 189 ? 3.504 -0.633 -9.169 1.00 96.81 189 VAL A CA 1
ATOM 1476 C C . VAL A 1 189 ? 4.041 0.614 -8.484 1.00 96.81 189 VAL A C 1
ATOM 1478 O O . VAL A 1 189 ? 5.188 0.693 -8.035 1.00 96.81 189 VAL A O 1
ATOM 1481 N N . ARG A 1 190 ? 3.175 1.619 -8.428 1.00 95.38 190 ARG A N 1
ATOM 1482 C CA . ARG A 1 190 ? 3.387 2.907 -7.766 1.00 95.38 190 ARG A CA 1
ATOM 1483 C C . ARG A 1 190 ? 2.048 3.474 -7.315 1.00 95.38 190 ARG A C 1
ATOM 1485 O O . ARG A 1 190 ? 1.005 3.000 -7.746 1.00 95.38 190 ARG A O 1
ATOM 1492 N N . GLY A 1 191 ? 2.070 4.518 -6.493 1.00 95.12 191 GLY A N 1
ATOM 1493 C CA . GLY A 1 191 ? 0.863 5.303 -6.231 1.00 95.12 191 GLY A CA 1
ATOM 1494 C C . GLY A 1 191 ? 0.581 6.312 -7.346 1.00 95.12 191 GLY A C 1
ATOM 1495 O O . GLY A 1 191 ? 1.521 6.884 -7.905 1.00 95.12 191 GLY A O 1
ATOM 1496 N N . GLN A 1 192 ? -0.694 6.600 -7.598 1.00 92.88 192 GLN A N 1
ATOM 1497 C CA . GLN A 1 192 ? -1.143 7.598 -8.577 1.00 92.88 192 GLN A CA 1
ATOM 1498 C C . GLN A 1 192 ? -0.551 9.001 -8.337 1.00 92.88 192 GLN A C 1
ATOM 1500 O O . GLN A 1 192 ? -0.234 9.709 -9.285 1.00 92.88 192 GLN A O 1
ATOM 1505 N N . LEU A 1 193 ? -0.313 9.376 -7.072 1.00 91.44 193 LEU A N 1
ATOM 1506 C CA . LEU A 1 193 ? 0.274 10.669 -6.684 1.00 91.44 193 LEU A CA 1
ATOM 1507 C C . LEU A 1 193 ? 1.804 10.636 -6.519 1.00 91.44 193 LEU A C 1
ATOM 1509 O O . LEU A 1 193 ? 2.403 11.603 -6.029 1.00 91.44 193 LEU A O 1
ATOM 1513 N N . CYS A 1 194 ? 2.463 9.519 -6.840 1.00 92.31 194 CYS A N 1
ATOM 1514 C CA . CYS A 1 194 ? 3.924 9.447 -6.797 1.00 92.31 194 CYS A CA 1
ATOM 1515 C C . CYS A 1 194 ? 4.524 10.354 -7.880 1.00 92.31 194 CYS A C 1
ATOM 1517 O O . CYS A 1 194 ? 4.000 10.425 -8.985 1.00 92.31 194 CYS A O 1
ATOM 1519 N N . THR A 1 195 ? 5.642 11.011 -7.571 1.00 89.56 195 THR A N 1
ATOM 1520 C CA . THR A 1 195 ? 6.343 11.966 -8.461 1.00 89.56 195 THR A CA 1
ATOM 1521 C C . THR A 1 195 ? 7.745 11.483 -8.862 1.00 89.56 195 THR A C 1
ATOM 1523 O O . THR A 1 195 ? 8.566 12.261 -9.324 1.00 89.56 195 THR A O 1
ATOM 1526 N N . HIS A 1 196 ? 8.039 10.198 -8.655 1.00 91.38 196 HIS A N 1
ATOM 1527 C CA . HIS A 1 196 ? 9.296 9.528 -9.022 1.00 91.38 196 HIS A CA 1
ATOM 1528 C C . HIS A 1 196 ? 8.999 8.410 -10.018 1.00 91.38 196 HIS A C 1
ATOM 1530 O O . HIS A 1 196 ? 7.913 7.853 -9.949 1.00 91.38 196 HIS A O 1
ATOM 1536 N N . LEU A 1 197 ? 9.925 8.011 -10.894 1.00 91.19 197 LEU A N 1
ATOM 1537 C CA . LEU A 1 197 ? 9.682 6.900 -11.835 1.00 91.19 197 LEU A CA 1
ATOM 1538 C C . LEU A 1 197 ? 9.853 5.506 -11.207 1.00 91.19 197 LEU A C 1
ATOM 1540 O O . LEU A 1 197 ? 9.194 4.553 -11.617 1.00 91.19 197 LEU A O 1
ATOM 1544 N N . GLN A 1 198 ? 10.701 5.409 -10.184 1.00 94.50 198 GLN A N 1
ATOM 1545 C CA . GLN A 1 198 ? 11.026 4.170 -9.485 1.00 94.50 198 GLN A CA 1
ATOM 1546 C C . GLN A 1 198 ? 9.766 3.453 -8.968 1.00 94.50 198 GLN A C 1
ATOM 1548 O O . GLN A 1 198 ? 8.983 4.033 -8.215 1.00 94.50 198 GLN A O 1
ATOM 1553 N N . CYS A 1 199 ? 9.579 2.195 -9.364 1.00 96.19 199 CYS A N 1
ATOM 1554 C CA . CYS A 1 199 ? 8.458 1.358 -8.935 1.00 96.19 199 CYS A CA 1
ATOM 1555 C C . CYS A 1 199 ? 8.863 0.429 -7.783 1.00 96.19 199 CYS A C 1
ATOM 1557 O O . CYS A 1 199 ? 10.047 0.261 -7.487 1.00 96.19 199 CYS A O 1
ATOM 1559 N N . PHE A 1 200 ? 7.869 -0.173 -7.134 1.00 97.06 200 PHE A N 1
ATOM 1560 C CA . PHE A 1 200 ? 8.029 -1.258 -6.166 1.00 97.06 200 PHE A CA 1
ATOM 1561 C C . PHE A 1 200 ? 7.202 -2.471 -6.597 1.00 97.06 200 PHE A C 1
ATOM 1563 O O . PHE A 1 200 ? 6.296 -2.348 -7.417 1.00 97.06 200 PHE A O 1
ATOM 1570 N N . ASP A 1 201 ? 7.522 -3.643 -6.050 1.00 97.44 201 ASP A N 1
ATOM 1571 C CA . ASP A 1 201 ? 6.812 -4.876 -6.373 1.00 97.44 201 ASP A CA 1
ATOM 1572 C C . ASP A 1 201 ? 5.461 -4.968 -5.648 1.00 97.44 201 ASP A C 1
ATOM 1574 O O . ASP A 1 201 ? 5.387 -4.772 -4.429 1.00 97.44 201 ASP A O 1
ATOM 1578 N N . LEU A 1 202 ? 4.396 -5.277 -6.396 1.00 96.88 202 LEU A N 1
ATOM 1579 C CA . LEU A 1 202 ? 3.032 -5.355 -5.870 1.00 96.88 202 LEU A CA 1
ATOM 1580 C C . LEU A 1 202 ? 2.884 -6.431 -4.796 1.00 96.88 202 LEU A C 1
ATOM 1582 O O . LEU A 1 202 ? 2.309 -6.160 -3.742 1.00 96.88 202 LEU A O 1
ATOM 1586 N N . ARG A 1 203 ? 3.394 -7.643 -5.041 1.00 95.50 203 ARG A N 1
ATOM 1587 C CA . ARG A 1 203 ? 3.241 -8.757 -4.100 1.00 95.50 203 ARG A CA 1
ATOM 1588 C C . ARG A 1 203 ? 3.924 -8.390 -2.790 1.00 95.50 203 ARG A C 1
ATOM 1590 O O . ARG A 1 203 ? 3.278 -8.366 -1.743 1.00 95.50 203 ARG A O 1
ATOM 1597 N N . ASN A 1 204 ? 5.192 -7.992 -2.853 1.00 94.56 204 ASN A N 1
ATOM 1598 C CA . ASN A 1 204 ? 5.940 -7.580 -1.671 1.00 94.56 204 ASN A CA 1
ATOM 1599 C C . ASN A 1 204 ? 5.269 -6.410 -0.924 1.00 94.56 204 ASN A C 1
ATOM 1601 O O . ASN A 1 204 ? 5.237 -6.391 0.310 1.00 94.56 204 ASN A O 1
ATOM 1605 N N . TYR A 1 205 ? 4.678 -5.458 -1.652 1.00 94.81 205 TYR A N 1
ATOM 1606 C CA . TYR A 1 205 ? 3.930 -4.345 -1.071 1.00 94.81 205 TYR A CA 1
ATOM 1607 C C . TYR A 1 205 ? 2.702 -4.802 -0.272 1.00 94.81 205 TYR A C 1
ATOM 1609 O O . TYR A 1 205 ? 2.511 -4.361 0.866 1.00 94.81 205 TYR A O 1
ATOM 1617 N N . LEU A 1 206 ? 1.887 -5.703 -0.828 1.00 94.19 206 LEU A N 1
ATOM 1618 C CA . LEU A 1 206 ? 0.704 -6.243 -0.150 1.00 94.19 206 LEU A CA 1
ATOM 1619 C C . LEU A 1 206 ? 1.091 -7.073 1.080 1.00 94.19 206 LEU A C 1
ATOM 1621 O O . LEU A 1 206 ? 0.532 -6.874 2.160 1.00 94.19 206 LEU A O 1
ATOM 1625 N N . TYR A 1 207 ? 2.100 -7.940 0.958 1.00 92.56 207 TYR A N 1
ATOM 1626 C CA . TYR A 1 207 ? 2.604 -8.741 2.077 1.00 92.56 207 TYR A CA 1
ATOM 1627 C C . TYR A 1 207 ? 3.156 -7.876 3.210 1.00 92.56 207 TYR A C 1
ATOM 1629 O O . TYR A 1 207 ? 2.802 -8.074 4.376 1.00 92.56 207 TYR A O 1
ATOM 1637 N N . THR A 1 208 ? 3.972 -6.873 2.878 1.00 89.38 208 THR A N 1
ATOM 1638 C CA . THR A 1 208 ? 4.530 -5.950 3.873 1.00 89.38 208 THR A CA 1
ATOM 1639 C C . THR A 1 208 ? 3.414 -5.215 4.616 1.00 89.38 208 THR A C 1
ATOM 1641 O O . THR A 1 208 ? 3.460 -5.106 5.840 1.00 89.38 208 THR A O 1
ATOM 1644 N N . ASN A 1 209 ? 2.369 -4.762 3.917 1.00 88.44 209 ASN A N 1
ATOM 1645 C CA . ASN A 1 209 ? 1.233 -4.086 4.548 1.00 88.44 209 ASN A CA 1
ATOM 1646 C C . ASN A 1 209 ? 0.330 -5.015 5.374 1.00 88.44 209 ASN A C 1
ATOM 1648 O O . ASN A 1 209 ? -0.282 -4.545 6.333 1.00 88.44 209 ASN A O 1
ATOM 1652 N N . ASN A 1 210 ? 0.279 -6.312 5.061 1.00 86.44 210 ASN A N 1
ATOM 1653 C CA . ASN A 1 210 ? -0.421 -7.311 5.872 1.00 86.44 210 ASN A CA 1
ATOM 1654 C C . ASN A 1 210 ? 0.318 -7.609 7.193 1.00 86.44 210 ASN A C 1
ATOM 1656 O O . ASN A 1 210 ? -0.316 -7.773 8.234 1.00 86.44 210 ASN A O 1
ATOM 1660 N N . VAL A 1 211 ? 1.657 -7.650 7.172 1.00 79.81 211 VAL A N 1
ATOM 1661 C CA . VAL A 1 211 ? 2.485 -8.001 8.345 1.00 79.81 211 VAL A CA 1
ATOM 1662 C C . VAL A 1 211 ? 2.796 -6.790 9.230 1.00 79.81 211 VAL A C 1
ATOM 1664 O O . VAL A 1 211 ? 2.782 -6.885 10.462 1.00 79.81 211 VAL A O 1
ATOM 1667 N N . VAL A 1 212 ? 3.099 -5.633 8.635 1.00 69.50 212 VAL A N 1
ATOM 1668 C CA . VAL A 1 212 ? 3.493 -4.441 9.392 1.00 69.50 212 VAL A CA 1
ATOM 1669 C C . VAL A 1 212 ? 2.295 -3.887 10.156 1.00 69.50 212 VAL A C 1
ATOM 1671 O O . VAL A 1 212 ? 1.262 -3.514 9.599 1.00 69.50 212 VAL A O 1
ATOM 1674 N N . SER A 1 213 ? 2.472 -3.777 11.474 1.00 54.78 213 SER A N 1
ATOM 1675 C CA . SER A 1 213 ? 1.469 -3.231 12.384 1.00 54.78 213 SER A CA 1
ATOM 1676 C C . SER A 1 213 ? 0.962 -1.868 11.903 1.00 54.78 213 SER A C 1
ATOM 1678 O O . SER A 1 213 ? 1.725 -0.905 11.885 1.00 54.78 213 SER A O 1
ATOM 1680 N N . ALA A 1 214 ? -0.345 -1.804 11.634 1.00 56.47 214 ALA A N 1
ATOM 1681 C CA . ALA A 1 214 ? -1.118 -0.657 11.146 1.00 56.47 214 ALA A CA 1
ATOM 1682 C C . ALA A 1 214 ? -1.207 -0.456 9.626 1.00 56.47 214 ALA A C 1
ATOM 1684 O O . ALA A 1 214 ? -1.845 0.520 9.251 1.00 56.47 214 ALA A O 1
ATOM 1685 N N . GLY A 1 215 ? -0.665 -1.352 8.784 1.00 61.03 215 GLY A N 1
ATOM 1686 C CA . GLY A 1 215 ? -0.812 -1.259 7.324 1.00 61.03 215 GLY A CA 1
ATOM 1687 C C . GLY A 1 215 ? -0.365 0.113 6.838 1.00 61.03 215 GLY A C 1
ATOM 1688 O O . GLY A 1 215 ? -1.170 1.019 6.651 1.00 61.03 215 GLY A O 1
ATOM 1689 N N . ARG A 1 216 ? 0.948 0.331 6.760 1.00 76.06 216 ARG A N 1
ATOM 1690 C CA . ARG A 1 216 ? 1.488 1.686 6.619 1.00 76.06 216 ARG A CA 1
ATOM 1691 C C . ARG A 1 216 ? 1.054 2.354 5.310 1.00 76.06 216 ARG A C 1
ATOM 1693 O O . ARG A 1 216 ? 1.141 3.572 5.260 1.00 76.06 216 ARG A O 1
ATOM 1700 N N . TRP A 1 217 ? 0.607 1.586 4.306 1.00 87.94 217 TRP A N 1
ATOM 1701 C CA . TRP A 1 217 ? 0.017 2.030 3.036 1.00 87.94 217 TRP A CA 1
ATOM 1702 C C . TRP A 1 217 ? 0.752 3.250 2.484 1.00 87.94 217 TRP A C 1
ATOM 1704 O O . TRP A 1 217 ? 0.171 4.300 2.227 1.00 87.94 217 TRP A O 1
ATOM 1714 N N . ARG A 1 218 ? 2.083 3.153 2.420 1.00 88.44 218 ARG A N 1
ATOM 1715 C CA . ARG A 1 218 ? 2.973 4.241 2.010 1.00 88.44 218 ARG A CA 1
ATOM 1716 C C . ARG A 1 218 ? 3.925 3.764 0.946 1.00 88.44 218 ARG A C 1
ATOM 1718 O O . ARG A 1 218 ? 4.418 2.644 1.024 1.00 88.44 218 ARG A O 1
ATOM 1725 N N . CYS A 1 219 ? 4.186 4.626 -0.026 1.00 91.50 219 CYS A N 1
ATOM 1726 C CA . CYS A 1 219 ? 5.210 4.372 -1.022 1.00 91.50 219 CYS A CA 1
ATOM 1727 C C . CYS A 1 219 ? 6.577 4.217 -0.324 1.00 91.50 219 CYS A C 1
ATOM 1729 O O . CYS A 1 219 ? 6.967 5.135 0.398 1.00 91.50 219 CYS A O 1
ATOM 1731 N N . PRO A 1 220 ? 7.328 3.126 -0.563 1.00 91.00 220 PRO A N 1
ATOM 1732 C CA . PRO A 1 220 ? 8.643 2.909 0.045 1.00 91.00 220 PRO A CA 1
ATOM 1733 C C . PRO A 1 220 ? 9.728 3.882 -0.448 1.00 91.00 220 PRO A C 1
ATOM 1735 O O . PRO A 1 220 ? 10.833 3.865 0.078 1.00 91.00 220 PRO A O 1
ATOM 1738 N N . TYR A 1 221 ? 9.433 4.717 -1.453 1.00 89.56 221 TYR A N 1
ATOM 1739 C CA . TYR A 1 221 ? 10.381 5.687 -2.012 1.00 89.56 221 TYR A CA 1
ATOM 1740 C C . TYR A 1 221 ? 10.080 7.128 -1.602 1.00 89.56 221 TYR A C 1
ATOM 1742 O O . TYR A 1 221 ? 10.973 7.835 -1.148 1.00 89.56 221 TYR A O 1
ATOM 1750 N N . CYS A 1 222 ? 8.834 7.588 -1.755 1.00 90.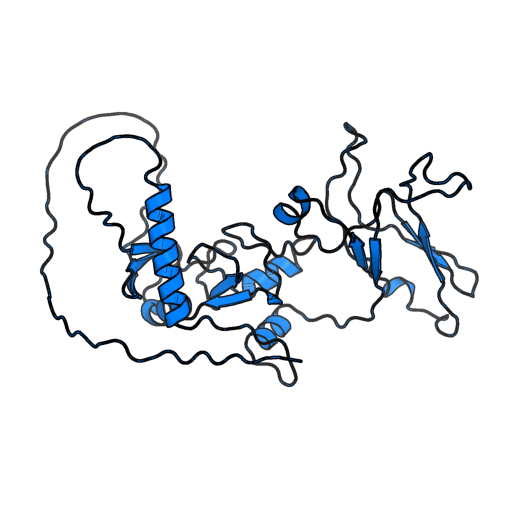00 222 CYS A N 1
ATOM 1751 C CA . CYS A 1 222 ? 8.465 8.972 -1.428 1.00 90.00 222 CYS A CA 1
ATOM 1752 C C . CYS A 1 222 ? 7.623 9.122 -0.158 1.00 90.00 222 CYS A C 1
ATOM 1754 O O . CYS A 1 222 ? 7.196 10.232 0.154 1.00 90.00 222 CYS A O 1
ATOM 1756 N N . GLU A 1 223 ? 7.336 8.026 0.552 1.00 87.88 223 GLU A N 1
ATOM 1757 C CA . GLU A 1 223 ? 6.545 7.990 1.792 1.00 87.88 223 GLU A CA 1
ATOM 1758 C C . GLU A 1 223 ? 5.125 8.576 1.681 1.00 87.88 223 GLU A C 1
ATOM 1760 O O . GLU A 1 223 ? 4.427 8.676 2.692 1.00 87.88 223 GLU A O 1
ATOM 1765 N N . LYS A 1 224 ? 4.649 8.944 0.482 1.00 88.12 224 LYS A N 1
ATOM 1766 C CA . LYS A 1 224 ? 3.256 9.353 0.246 1.00 88.12 224 LYS A CA 1
ATOM 1767 C C . LYS A 1 224 ? 2.318 8.196 0.580 1.00 88.12 224 LYS A C 1
ATOM 1769 O O . LYS A 1 224 ? 2.672 7.036 0.371 1.00 88.12 224 LYS A O 1
ATOM 1774 N N . PHE A 1 225 ? 1.136 8.514 1.103 1.00 87.44 225 PHE A N 1
ATOM 1775 C CA . PHE A 1 225 ? 0.089 7.516 1.306 1.00 87.44 225 PHE A CA 1
ATOM 1776 C C . PHE A 1 225 ? -0.355 6.954 -0.050 1.00 87.44 225 PHE A C 1
ATOM 1778 O O . PHE A 1 225 ? -0.532 7.706 -1.005 1.00 87.44 225 PHE A O 1
ATOM 1785 N N . VAL A 1 226 ? -0.477 5.635 -0.120 1.00 91.19 226 VAL A N 1
ATOM 1786 C CA . VAL A 1 226 ? -0.896 4.870 -1.291 1.00 91.19 226 VAL A CA 1
ATOM 1787 C C . VAL A 1 226 ? -1.792 3.756 -0.767 1.00 91.19 226 VAL A C 1
ATOM 1789 O O . VAL A 1 226 ? -1.307 2.757 -0.245 1.00 91.19 226 VAL A O 1
ATOM 1792 N N . SER A 1 227 ? -3.107 3.941 -0.831 1.00 89.12 227 SER A N 1
ATOM 1793 C CA . SER A 1 227 ? -4.030 2.843 -0.554 1.00 89.12 227 SER A CA 1
ATOM 1794 C C . SER A 1 227 ? -4.014 1.831 -1.702 1.00 89.12 227 SER A C 1
ATOM 1796 O O . SER A 1 227 ? -3.486 2.104 -2.779 1.00 89.12 227 SER A O 1
ATOM 1798 N N . VAL A 1 228 ? -4.653 0.676 -1.505 1.00 90.19 228 VAL A N 1
ATOM 1799 C CA . VAL A 1 228 ? -4.863 -0.312 -2.579 1.00 90.19 228 VAL A CA 1
ATOM 1800 C C . VAL A 1 228 ? -5.487 0.323 -3.828 1.00 90.19 228 VAL A C 1
ATOM 1802 O O . VAL A 1 228 ? -5.088 -0.001 -4.939 1.00 90.19 228 VAL A O 1
ATOM 1805 N N . ARG A 1 229 ? -6.428 1.260 -3.647 1.00 89.19 229 ARG A N 1
ATOM 1806 C CA . ARG A 1 229 ? -7.134 1.944 -4.744 1.00 89.19 229 ARG A CA 1
ATOM 1807 C C . ARG A 1 229 ? -6.275 2.982 -5.462 1.00 89.19 229 ARG A C 1
ATOM 1809 O O . ARG A 1 229 ? -6.583 3.350 -6.584 1.00 89.19 229 ARG A O 1
ATOM 1816 N N . ASP A 1 230 ? -5.214 3.453 -4.811 1.00 92.25 230 ASP A N 1
ATOM 1817 C CA . ASP A 1 230 ? -4.283 4.426 -5.381 1.00 92.25 230 ASP A CA 1
ATOM 1818 C C . ASP A 1 230 ? -3.155 3.756 -6.177 1.00 92.25 230 ASP A C 1
ATOM 1820 O O . ASP A 1 230 ? -2.315 4.461 -6.741 1.00 92.25 230 ASP A O 1
ATOM 1824 N N . LEU A 1 231 ? -3.072 2.420 -6.168 1.00 95.38 231 LEU A N 1
ATOM 1825 C CA . LEU A 1 231 ? -2.047 1.682 -6.897 1.00 95.38 231 LEU A CA 1
ATOM 1826 C C . LEU A 1 231 ? -2.292 1.765 -8.402 1.00 95.38 231 LEU A C 1
ATOM 1828 O O . LEU A 1 231 ? -3.417 1.663 -8.879 1.00 95.38 231 LEU A O 1
ATOM 1832 N N . VAL A 1 232 ? -1.203 1.913 -9.146 1.00 95.50 232 VAL A N 1
ATOM 1833 C CA . VAL A 1 232 ? -1.188 1.942 -10.607 1.00 95.50 232 VAL A CA 1
ATOM 1834 C C . VAL A 1 232 ? -0.085 1.008 -11.091 1.00 95.50 232 VAL A C 1
ATOM 1836 O O . VAL A 1 232 ? 1.053 1.093 -10.613 1.00 95.50 232 VAL A O 1
ATOM 1839 N N . HIS A 1 233 ? -0.400 0.145 -12.059 1.00 95.06 233 HIS A N 1
ATOM 1840 C CA . HIS A 1 233 ? 0.583 -0.692 -12.751 1.00 95.06 233 HIS A CA 1
ATOM 1841 C C . HIS A 1 233 ? 1.372 0.150 -13.748 1.00 95.06 233 HIS A C 1
ATOM 1843 O O . HIS A 1 233 ? 0.796 0.821 -14.605 1.00 95.06 233 HIS A O 1
ATOM 1849 N N . CYS A 1 234 ? 2.698 0.143 -13.646 1.00 93.38 234 CYS A N 1
ATOM 1850 C CA . CYS A 1 234 ? 3.543 0.960 -14.507 1.00 93.38 234 CYS A CA 1
ATOM 1851 C C . CYS A 1 234 ? 3.878 0.219 -15.808 1.00 93.38 234 CYS A C 1
ATOM 1853 O O . CYS A 1 234 ? 4.790 -0.606 -15.842 1.00 93.38 234 CYS A O 1
ATOM 1855 N N . GLY A 1 235 ? 3.173 0.548 -16.898 1.00 89.69 235 GLY A N 1
ATOM 1856 C CA . GLY A 1 235 ? 3.373 -0.101 -18.197 1.00 89.69 235 GLY A CA 1
ATOM 1857 C C . GLY A 1 235 ? 4.782 0.065 -18.779 1.00 89.69 235 GLY A C 1
ATOM 1858 O O . GLY A 1 235 ? 5.318 -0.892 -19.325 1.00 89.69 235 GLY A O 1
ATOM 1859 N N . LEU A 1 236 ? 5.408 1.240 -18.620 1.00 90.00 236 LEU A N 1
ATOM 1860 C CA . LEU A 1 236 ? 6.787 1.479 -19.077 1.00 90.00 236 LEU A CA 1
ATOM 1861 C C . LEU A 1 236 ? 7.795 0.619 -18.308 1.00 90.00 236 LEU A C 1
ATOM 1863 O O . LEU A 1 236 ? 8.651 -0.014 -18.908 1.00 90.00 236 LEU A O 1
ATOM 1867 N N . PHE A 1 237 ? 7.678 0.576 -16.980 1.00 93.62 237 PHE A N 1
ATOM 1868 C CA . PHE A 1 237 ? 8.592 -0.205 -16.147 1.00 93.62 237 PHE A CA 1
ATOM 1869 C C . PHE A 1 237 ? 8.447 -1.704 -16.435 1.00 93.62 237 PHE A C 1
ATOM 1871 O O . PHE A 1 237 ? 9.448 -2.408 -16.486 1.00 93.62 237 PHE A O 1
ATOM 1878 N N . GLN A 1 238 ? 7.218 -2.175 -16.685 1.00 94.00 238 GLN A N 1
ATOM 1879 C CA . GLN A 1 238 ? 6.978 -3.550 -17.126 1.00 94.00 238 GLN A CA 1
ATOM 1880 C C . GLN A 1 238 ? 7.684 -3.843 -18.454 1.00 94.00 238 GLN A C 1
ATOM 1882 O O . GLN A 1 238 ? 8.409 -4.822 -18.533 1.00 94.00 238 GLN A O 1
ATOM 1887 N N . ALA A 1 239 ? 7.544 -2.972 -19.458 1.00 92.69 239 ALA A N 1
ATOM 1888 C CA . ALA A 1 239 ? 8.200 -3.163 -20.753 1.00 92.69 239 ALA A CA 1
ATOM 1889 C C . ALA A 1 239 ? 9.734 -3.235 -20.634 1.00 92.69 239 ALA A C 1
ATOM 1891 O O . ALA A 1 239 ? 10.363 -4.043 -21.309 1.00 92.69 239 ALA A O 1
ATOM 1892 N N . ILE A 1 240 ? 10.329 -2.431 -19.745 1.00 94.69 240 ILE A N 1
ATOM 1893 C CA . ILE A 1 240 ? 11.771 -2.473 -19.457 1.00 94.69 240 ILE A CA 1
ATOM 1894 C C . ILE A 1 240 ? 12.169 -3.804 -18.807 1.00 94.69 240 ILE A C 1
ATOM 1896 O O . ILE A 1 240 ? 13.194 -4.376 -19.172 1.00 94.69 240 ILE A O 1
ATOM 1900 N N . LEU A 1 241 ? 11.389 -4.287 -17.832 1.00 95.62 241 LEU A N 1
ATOM 1901 C CA . LEU A 1 241 ? 11.643 -5.577 -17.184 1.00 95.62 241 LEU A CA 1
ATOM 1902 C C . LEU A 1 241 ? 11.578 -6.719 -18.201 1.00 95.62 241 LEU A C 1
ATOM 1904 O O . LEU A 1 241 ? 12.489 -7.537 -18.235 1.00 95.62 241 LEU A O 1
ATOM 1908 N N . ASP A 1 242 ? 10.556 -6.720 -19.057 1.00 94.88 242 ASP A N 1
ATOM 1909 C CA . ASP A 1 242 ? 10.347 -7.755 -20.071 1.00 94.88 242 ASP A CA 1
ATOM 1910 C C . ASP A 1 242 ? 11.484 -7.767 -21.121 1.00 94.88 242 ASP A C 1
ATOM 1912 O O . ASP A 1 242 ? 11.937 -8.835 -21.524 1.00 94.88 242 ASP A O 1
ATOM 1916 N N . ASP A 1 243 ? 11.989 -6.597 -21.537 1.00 95.50 243 ASP A N 1
ATOM 1917 C CA . ASP A 1 243 ? 13.086 -6.469 -22.519 1.00 95.50 243 ASP A CA 1
ATOM 1918 C C . ASP A 1 243 ? 14.473 -6.842 -21.951 1.00 95.50 243 ASP A C 1
ATOM 1920 O O . ASP A 1 243 ? 15.381 -7.281 -22.669 1.00 95.50 243 ASP A O 1
ATOM 1924 N N . LEU A 1 244 ? 14.668 -6.656 -20.643 1.00 94.81 244 LEU A N 1
ATOM 1925 C CA . LEU A 1 244 ? 15.967 -6.819 -19.990 1.00 94.81 244 LEU A CA 1
ATOM 1926 C C . LEU A 1 244 ? 16.063 -8.064 -19.101 1.00 94.81 244 LEU A C 1
ATOM 1928 O O . LEU A 1 244 ? 17.124 -8.261 -18.509 1.00 94.81 244 LEU A O 1
ATOM 1932 N N . ASP A 1 245 ? 15.023 -8.897 -19.018 1.00 91.25 245 ASP A N 1
ATOM 1933 C CA . ASP A 1 245 ? 14.860 -9.917 -17.971 1.00 91.25 245 ASP A CA 1
ATOM 1934 C C . ASP A 1 245 ? 16.097 -10.806 -17.763 1.00 91.25 245 ASP A C 1
ATOM 1936 O O . ASP A 1 245 ? 16.635 -10.884 -16.655 1.00 91.25 245 ASP A O 1
ATOM 1940 N N . ASP A 1 246 ? 16.620 -11.377 -18.851 1.00 92.38 246 ASP A N 1
ATOM 1941 C CA . ASP A 1 246 ? 17.782 -12.280 -18.851 1.00 92.38 246 ASP A CA 1
ATOM 1942 C C . ASP A 1 246 ? 19.119 -11.578 -18.551 1.00 92.38 246 ASP A C 1
ATOM 1944 O O . ASP A 1 246 ? 20.135 -12.220 -18.278 1.00 92.38 246 ASP A O 1
ATOM 1948 N N . LYS A 1 247 ? 19.154 -10.245 -18.639 1.00 93.19 247 LYS A N 1
ATOM 1949 C CA . LYS A 1 247 ? 20.365 -9.426 -18.469 1.00 93.19 247 LYS A CA 1
ATOM 1950 C C . LYS A 1 247 ? 20.478 -8.847 -17.058 1.00 93.19 247 LYS A C 1
ATOM 1952 O O . LYS A 1 247 ? 21.555 -8.363 -16.696 1.00 93.19 247 LYS A O 1
ATOM 1957 N N . ILE A 1 248 ? 19.391 -8.864 -16.285 1.00 92.75 248 ILE A N 1
ATOM 1958 C CA . ILE A 1 248 ? 19.342 -8.323 -14.927 1.00 92.75 248 ILE A CA 1
ATOM 1959 C C . ILE A 1 248 ? 19.996 -9.316 -13.968 1.00 92.75 248 ILE A C 1
ATOM 1961 O O . ILE A 1 248 ? 19.535 -10.442 -13.797 1.00 92.75 248 ILE A O 1
ATOM 1965 N N . VAL A 1 249 ? 21.032 -8.866 -13.265 1.00 93.38 249 VAL A N 1
ATOM 1966 C CA . VAL A 1 249 ? 21.663 -9.629 -12.184 1.00 93.38 249 VAL A CA 1
ATOM 1967 C C . VAL A 1 249 ? 21.444 -8.862 -10.881 1.00 93.38 249 VAL A C 1
ATOM 1969 O O . VAL A 1 249 ? 22.110 -7.847 -10.670 1.00 93.38 249 VAL A O 1
ATOM 1972 N N . PRO A 1 250 ? 20.524 -9.289 -9.996 1.00 91.38 250 PRO A N 1
ATOM 1973 C CA . PRO A 1 250 ? 20.206 -8.544 -8.782 1.00 91.38 250 PRO A CA 1
ATOM 1974 C C . PRO A 1 250 ? 21.437 -8.198 -7.935 1.00 91.38 250 PRO A C 1
ATOM 1976 O O . PRO A 1 250 ? 22.222 -9.068 -7.566 1.00 91.38 250 PRO A O 1
ATOM 1979 N N . GLY A 1 251 ? 21.613 -6.908 -7.642 1.00 88.88 251 GLY A N 1
ATOM 1980 C CA . GLY A 1 251 ? 22.705 -6.371 -6.830 1.00 88.88 251 GLY A CA 1
ATOM 1981 C C . GLY A 1 251 ? 24.012 -6.159 -7.597 1.00 88.88 251 GLY A C 1
ATOM 1982 O O . GLY A 1 251 ? 24.881 -5.431 -7.114 1.00 88.88 251 GLY A O 1
ATOM 1983 N N . VAL A 1 252 ? 24.141 -6.732 -8.795 1.00 91.25 252 VAL A N 1
ATOM 1984 C CA . VAL A 1 252 ? 25.329 -6.614 -9.649 1.00 91.25 252 VAL A CA 1
ATOM 1985 C C . VAL A 1 252 ? 25.043 -5.741 -10.862 1.00 91.25 252 VAL A C 1
ATOM 1987 O O . VAL A 1 252 ? 25.821 -4.845 -11.143 1.00 91.25 252 VAL A O 1
ATOM 1990 N N . ARG A 1 253 ? 23.943 -5.971 -11.577 1.00 92.69 253 ARG A N 1
ATOM 1991 C CA . ARG A 1 253 ? 23.570 -5.260 -12.800 1.00 92.69 253 ARG A CA 1
ATOM 1992 C C . ARG A 1 253 ? 22.053 -5.135 -12.878 1.00 92.69 253 ARG A C 1
ATOM 1994 O O . ARG A 1 253 ? 21.375 -5.965 -13.476 1.00 92.69 253 ARG A O 1
ATOM 2001 N N . ASP A 1 254 ? 21.531 -4.100 -12.237 1.00 94.75 254 ASP A N 1
ATOM 2002 C CA . ASP A 1 254 ? 20.088 -3.878 -12.092 1.00 94.75 254 ASP A CA 1
ATOM 2003 C C . ASP A 1 254 ? 19.665 -2.420 -12.296 1.00 94.75 254 ASP A C 1
ATOM 2005 O O . ASP A 1 254 ? 18.485 -2.108 -12.174 1.00 94.75 254 ASP A O 1
ATOM 2009 N N . ASN A 1 255 ? 20.597 -1.523 -12.623 1.00 94.88 255 ASN A N 1
ATOM 2010 C CA . ASN A 1 255 ? 20.275 -0.129 -12.903 1.00 94.88 255 ASN A CA 1
ATOM 2011 C C . ASN A 1 255 ? 20.035 0.094 -14.396 1.00 94.88 255 ASN A C 1
ATOM 2013 O O . ASN A 1 255 ? 20.810 -0.362 -15.236 1.00 94.88 255 ASN A O 1
ATOM 2017 N N . VAL A 1 256 ? 18.989 0.843 -14.719 1.00 95.19 256 VAL A N 1
ATOM 2018 C CA . VAL A 1 256 ? 18.622 1.221 -16.084 1.00 95.19 256 VAL A CA 1
ATOM 2019 C C . VAL A 1 256 ? 18.654 2.737 -16.221 1.00 95.19 256 VAL A C 1
ATOM 2021 O O . VAL A 1 256 ? 18.272 3.458 -15.300 1.00 95.19 256 VAL A O 1
ATOM 2024 N N . CYS A 1 257 ? 19.114 3.212 -17.372 1.00 94.31 257 CYS A N 1
ATOM 2025 C CA . CYS A 1 257 ? 18.997 4.595 -17.808 1.00 94.31 257 CYS A CA 1
ATOM 2026 C C . CYS A 1 257 ? 17.869 4.688 -18.837 1.00 94.31 257 CYS A C 1
ATOM 2028 O O . CYS A 1 257 ? 17.836 3.885 -19.767 1.00 94.31 257 CYS A O 1
ATOM 2030 N N . VAL A 1 258 ? 16.946 5.633 -18.668 1.00 93.38 258 VAL A N 1
ATOM 2031 C CA . VAL A 1 258 ? 15.809 5.860 -19.568 1.00 93.38 258 VAL A CA 1
ATOM 2032 C C . VAL A 1 258 ? 15.823 7.310 -20.030 1.00 93.38 258 VAL A C 1
ATOM 2034 O O . VAL A 1 258 ? 15.824 8.212 -19.195 1.00 93.38 258 VAL A O 1
ATOM 2037 N N . LYS A 1 259 ? 15.830 7.532 -21.343 1.00 91.44 259 LYS A N 1
ATOM 2038 C CA . LYS A 1 259 ? 15.858 8.857 -21.975 1.00 91.44 259 LYS A CA 1
ATOM 2039 C C . LYS A 1 259 ? 14.452 9.417 -22.196 1.00 91.44 259 LYS A C 1
ATOM 2041 O O . LYS A 1 259 ? 13.490 8.656 -22.241 1.00 91.44 259 LYS A O 1
ATOM 2046 N N . ALA A 1 260 ? 14.323 10.732 -22.379 1.00 87.31 260 ALA A N 1
ATOM 2047 C CA . ALA A 1 260 ? 13.044 11.429 -22.566 1.00 87.31 260 ALA A CA 1
ATOM 2048 C C . ALA A 1 260 ? 12.194 10.906 -23.747 1.00 87.31 260 ALA A C 1
ATOM 2050 O O . ALA A 1 260 ? 10.963 10.926 -23.680 1.00 87.31 260 ALA A O 1
ATOM 2051 N N . ASP A 1 261 ? 12.831 10.377 -24.796 1.00 84.62 261 ASP A N 1
ATOM 2052 C CA . ASP A 1 261 ? 12.165 9.719 -25.934 1.00 84.62 261 ASP A CA 1
ATOM 2053 C C . ASP A 1 261 ? 11.498 8.369 -25.562 1.00 84.62 261 ASP A C 1
ATOM 2055 O O . ASP A 1 261 ? 10.626 7.849 -26.276 1.00 84.62 261 ASP A O 1
ATOM 2059 N N . GLY A 1 262 ? 11.840 7.836 -24.387 1.00 86.00 262 GLY A N 1
ATOM 2060 C CA . GLY A 1 262 ? 11.389 6.565 -23.843 1.00 86.00 262 GLY A CA 1
ATOM 2061 C C . GLY A 1 262 ? 12.307 5.392 -24.171 1.00 86.00 262 GLY A C 1
ATOM 2062 O O . GLY A 1 262 ? 11.927 4.269 -23.861 1.00 86.00 262 GLY A O 1
ATOM 2063 N N . THR A 1 263 ? 13.472 5.612 -24.784 1.00 90.69 263 THR A N 1
ATOM 2064 C CA . THR A 1 263 ? 14.488 4.569 -24.976 1.00 90.69 263 THR A CA 1
ATOM 2065 C C . THR A 1 263 ? 15.204 4.268 -23.663 1.00 90.69 263 THR A C 1
ATOM 2067 O O . THR A 1 263 ? 15.359 5.141 -22.806 1.00 90.69 263 THR A O 1
ATOM 2070 N N . TRP A 1 264 ? 15.635 3.020 -23.477 1.00 94.62 264 TRP A N 1
ATOM 2071 C CA . TRP A 1 264 ? 16.295 2.586 -22.248 1.00 94.62 264 TRP A CA 1
ATOM 2072 C C . TRP A 1 264 ? 17.545 1.752 -22.511 1.00 94.62 264 TRP A C 1
ATOM 2074 O O . TRP A 1 264 ? 17.658 1.047 -23.510 1.00 94.62 264 TRP A O 1
ATOM 2084 N N . GLN A 1 265 ? 18.490 1.819 -21.576 1.00 94.50 265 GLN A N 1
ATOM 2085 C CA . GLN A 1 265 ? 19.734 1.064 -21.609 1.00 94.50 265 GLN A CA 1
ATOM 2086 C C . GLN A 1 265 ? 20.069 0.519 -20.221 1.00 94.50 265 GLN A C 1
ATOM 2088 O O . GLN A 1 265 ? 20.144 1.265 -19.242 1.00 94.50 265 GLN A O 1
ATOM 2093 N N . LEU A 1 266 ? 20.318 -0.790 -20.141 1.00 95.50 266 LEU A N 1
ATOM 2094 C CA . LEU A 1 266 ? 20.833 -1.415 -18.926 1.00 95.50 266 LEU A CA 1
ATOM 2095 C C . LEU A 1 266 ? 22.277 -0.968 -18.687 1.00 95.50 266 LEU A C 1
ATOM 2097 O O . LEU A 1 266 ? 23.151 -1.195 -19.530 1.00 95.50 266 LEU A O 1
ATOM 2101 N N . LEU A 1 267 ? 22.532 -0.383 -17.521 1.00 93.75 267 LEU A N 1
ATOM 2102 C CA . LEU A 1 267 ? 23.860 0.074 -17.143 1.00 93.75 267 LEU A CA 1
ATOM 2103 C C . LEU A 1 267 ? 24.808 -1.110 -16.899 1.00 93.75 267 LEU A C 1
ATOM 2105 O O . LEU A 1 267 ? 24.397 -2.273 -16.816 1.00 93.75 267 LEU A O 1
ATOM 2109 N N . GLY A 1 268 ? 26.107 -0.814 -16.851 1.00 91.88 268 GLY A N 1
ATOM 2110 C CA . GLY A 1 268 ? 27.133 -1.790 -16.487 1.00 91.88 268 GLY A CA 1
ATOM 2111 C C . GLY A 1 268 ? 27.013 -2.245 -15.030 1.00 91.88 268 GLY A C 1
ATOM 2112 O O . GLY A 1 268 ? 26.080 -1.877 -14.318 1.00 91.88 268 GLY A O 1
ATOM 2113 N N . GLU A 1 269 ? 27.978 -3.044 -14.581 1.00 91.88 269 GLU A N 1
ATOM 2114 C CA . GLU A 1 269 ? 27.999 -3.517 -13.198 1.00 91.88 269 GLU A CA 1
ATOM 2115 C C . GLU A 1 269 ? 28.013 -2.355 -12.192 1.00 91.88 269 GLU A C 1
ATOM 2117 O O . GLU A 1 269 ? 28.700 -1.339 -12.353 1.00 91.88 269 GLU A O 1
ATOM 2122 N N . ASN A 1 270 ? 27.248 -2.526 -11.120 1.00 87.31 270 ASN A N 1
ATOM 2123 C CA . ASN A 1 270 ? 27.146 -1.607 -10.010 1.00 87.31 270 ASN A CA 1
ATOM 2124 C C . ASN A 1 270 ? 28.525 -1.441 -9.373 1.00 87.31 270 ASN A C 1
ATOM 2126 O O . ASN A 1 270 ? 29.135 -2.396 -8.888 1.00 87.31 270 ASN A O 1
ATOM 2130 N N . LYS A 1 271 ? 29.013 -0.201 -9.304 1.00 79.06 271 LYS A N 1
ATOM 2131 C CA . LYS A 1 271 ? 30.254 0.092 -8.584 1.00 79.06 271 LYS A CA 1
ATOM 2132 C C . LYS A 1 271 ? 30.043 -0.224 -7.102 1.00 79.06 271 LYS A C 1
ATOM 2134 O O . LYS A 1 271 ? 29.245 0.434 -6.434 1.00 79.06 271 LYS A O 1
ATOM 2139 N N . LEU A 1 272 ? 30.773 -1.211 -6.575 1.00 63.75 272 LEU A N 1
ATOM 2140 C CA . LEU A 1 272 ? 30.794 -1.505 -5.142 1.00 63.75 272 LEU A CA 1
ATOM 2141 C C . LEU A 1 272 ? 31.145 -0.221 -4.384 1.00 63.75 272 LEU A C 1
ATOM 2143 O O . LEU A 1 272 ? 32.237 0.326 -4.547 1.00 63.75 272 LEU A O 1
ATOM 2147 N N . ARG A 1 273 ? 30.232 0.264 -3.537 1.00 51.34 273 ARG A N 1
ATOM 2148 C CA . ARG A 1 273 ? 30.464 1.438 -2.688 1.00 51.34 273 ARG A CA 1
ATOM 2149 C C . ARG A 1 273 ? 31.439 1.068 -1.565 1.00 51.34 273 ARG A C 1
ATOM 2151 O O . ARG A 1 273 ? 31.048 0.909 -0.413 1.00 51.34 273 ARG A O 1
ATOM 2158 N N . HIS A 1 274 ? 32.720 0.910 -1.889 1.00 45.28 274 HIS A N 1
ATOM 2159 C CA . HIS A 1 274 ? 33.772 0.797 -0.886 1.00 45.28 274 HIS A CA 1
ATOM 2160 C C . HIS A 1 274 ? 33.924 2.150 -0.189 1.00 45.28 274 HIS A C 1
ATOM 2162 O O . HIS A 1 274 ? 34.475 3.103 -0.736 1.00 45.28 274 HIS A O 1
ATOM 2168 N N . LYS A 1 275 ? 33.437 2.239 1.049 1.00 42.81 275 LYS A N 1
ATOM 2169 C CA . LYS A 1 275 ? 33.744 3.348 1.951 1.00 42.81 275 LYS A CA 1
ATOM 2170 C C . LYS A 1 275 ? 35.208 3.196 2.385 1.00 42.81 275 LYS A C 1
ATOM 2172 O O . LYS A 1 275 ? 35.491 2.483 3.341 1.00 42.81 275 LYS A O 1
ATOM 2177 N N . LYS A 1 276 ? 36.146 3.836 1.680 1.00 36.75 276 LYS A N 1
ATOM 2178 C CA . LYS A 1 276 ? 37.507 4.058 2.191 1.00 36.75 276 LYS A CA 1
ATOM 2179 C C . LYS A 1 276 ? 37.687 5.530 2.529 1.00 36.75 276 LYS A C 1
ATOM 2181 O O . LYS A 1 276 ? 37.794 6.386 1.660 1.00 36.75 276 LYS A O 1
ATOM 2186 N N . SER A 1 277 ? 37.700 5.797 3.829 1.00 35.75 277 SER A N 1
ATOM 2187 C CA . SER A 1 277 ? 38.396 6.938 4.404 1.00 35.75 277 SER A CA 1
ATOM 2188 C C . SER A 1 277 ? 39.898 6.869 4.086 1.00 35.75 277 SER A C 1
ATOM 2190 O O . SER A 1 277 ? 40.447 5.774 3.997 1.00 35.75 277 SER A O 1
ATOM 2192 N N . SER A 1 278 ? 40.502 8.060 4.033 1.00 34.72 278 SER A N 1
ATOM 2193 C CA . SER A 1 278 ? 41.928 8.439 4.087 1.00 34.72 278 SER A CA 1
ATOM 2194 C C . SER A 1 278 ? 42.779 8.495 2.800 1.00 34.72 278 SER A C 1
ATOM 2196 O O . SER A 1 278 ? 43.206 7.479 2.263 1.00 34.72 278 SER A O 1
ATOM 2198 N N . SER A 1 279 ? 43.116 9.759 2.484 1.00 33.22 279 SER A N 1
ATOM 2199 C CA . SER A 1 279 ? 44.419 10.354 2.103 1.00 33.22 279 SER A CA 1
ATOM 2200 C C . SER A 1 279 ? 44.987 10.235 0.674 1.00 33.22 279 SER A C 1
ATOM 2202 O O . SER A 1 279 ? 45.411 9.173 0.238 1.00 33.22 279 SER A O 1
ATOM 2204 N N . LYS A 1 280 ? 45.068 11.425 0.044 1.00 30.78 280 LYS A N 1
ATOM 2205 C CA . LYS A 1 280 ? 45.921 11.941 -1.056 1.00 30.78 280 LYS A CA 1
ATOM 2206 C C . LYS A 1 280 ? 47.106 11.083 -1.543 1.00 30.78 280 LYS A C 1
ATOM 2208 O O . LYS A 1 280 ? 47.984 10.773 -0.745 1.00 30.78 280 LYS A O 1
ATOM 2213 N N . ALA A 1 281 ? 47.232 10.970 -2.873 1.00 26.83 281 ALA A N 1
ATOM 2214 C CA . ALA A 1 281 ? 48.391 11.424 -3.668 1.00 26.83 281 ALA A CA 1
ATOM 2215 C C . ALA A 1 281 ? 48.057 11.412 -5.181 1.00 26.83 281 ALA A C 1
ATOM 2217 O O . ALA A 1 281 ? 47.284 10.576 -5.639 1.00 26.83 281 ALA A O 1
ATOM 2218 N N . GLU A 1 282 ? 48.609 12.376 -5.919 1.00 27.41 282 GLU A N 1
ATOM 2219 C CA . GLU A 1 282 ? 48.426 12.656 -7.353 1.00 27.41 282 GLU A CA 1
ATOM 2220 C C . GLU A 1 282 ? 49.137 11.648 -8.279 1.00 27.41 282 GLU A C 1
ATOM 2222 O O . GLU A 1 282 ? 50.209 11.161 -7.930 1.00 27.41 282 GLU A O 1
ATOM 2227 N N . ALA A 1 283 ? 48.584 11.413 -9.480 1.00 25.84 283 ALA A N 1
ATOM 2228 C CA . ALA A 1 283 ? 49.263 11.467 -10.794 1.00 25.84 283 ALA A CA 1
ATOM 2229 C C . ALA A 1 283 ? 48.317 10.931 -11.891 1.00 25.84 283 ALA A C 1
ATOM 2231 O O . ALA A 1 283 ? 47.708 9.876 -11.729 1.00 25.84 283 ALA A O 1
ATOM 2232 N N . GLY A 1 284 ? 48.153 11.686 -12.981 1.00 23.94 284 GLY A N 1
ATOM 2233 C CA . GLY A 1 284 ? 47.126 11.452 -13.999 1.00 23.94 284 GLY A CA 1
ATOM 2234 C C . GLY A 1 284 ? 47.497 10.521 -15.154 1.00 23.94 284 GLY A C 1
ATOM 2235 O O . GLY A 1 284 ? 48.633 10.085 -15.282 1.00 23.94 284 GLY A O 1
ATOM 2236 N N . ALA A 1 285 ? 46.505 10.270 -16.011 1.00 25.11 285 ALA A N 1
ATOM 2237 C CA . ALA A 1 285 ? 46.618 10.068 -17.458 1.00 25.11 285 ALA A CA 1
ATOM 2238 C C . ALA A 1 285 ? 45.210 9.881 -18.054 1.00 25.11 285 ALA A C 1
ATOM 2240 O O . ALA A 1 285 ? 44.363 9.194 -17.490 1.00 25.11 285 ALA A O 1
ATOM 2241 N N . SER A 1 286 ? 44.998 10.540 -19.189 1.00 25.67 286 SER A N 1
ATOM 2242 C CA . SER A 1 286 ? 43.796 10.568 -20.024 1.00 25.67 286 SER A CA 1
ATOM 2243 C C . SER A 1 286 ? 43.475 9.215 -20.675 1.00 25.67 286 SER A C 1
ATOM 2245 O O . SER A 1 286 ? 44.393 8.498 -21.070 1.00 25.67 286 SER A O 1
ATOM 2247 N N . ALA A 1 287 ? 42.186 8.920 -20.877 1.00 26.78 287 ALA A N 1
ATOM 2248 C CA . ALA A 1 287 ? 41.723 8.084 -21.986 1.00 26.78 287 ALA A CA 1
ATOM 2249 C C . ALA A 1 287 ? 40.276 8.452 -22.361 1.00 26.78 287 ALA A C 1
ATOM 2251 O O . ALA A 1 287 ? 39.357 8.341 -21.551 1.00 26.78 287 ALA A O 1
ATOM 2252 N N . ALA A 1 288 ? 40.124 8.927 -23.596 1.00 24.56 288 ALA A N 1
ATOM 2253 C CA . ALA A 1 288 ? 38.887 9.340 -24.243 1.00 24.56 288 ALA A CA 1
ATOM 2254 C C . ALA A 1 288 ? 37.953 8.156 -24.551 1.00 24.56 288 ALA A C 1
ATOM 2256 O O . ALA A 1 288 ? 38.414 7.039 -24.788 1.00 24.56 288 ALA A O 1
ATOM 2257 N N . VAL A 1 289 ? 36.646 8.423 -24.609 1.00 25.45 289 VAL A N 1
ATOM 2258 C CA . VAL A 1 289 ? 35.633 7.489 -25.119 1.00 25.45 289 VAL A CA 1
ATOM 2259 C C . VAL A 1 289 ? 35.049 8.078 -26.402 1.00 25.45 289 VAL A C 1
ATOM 2261 O O . VAL A 1 289 ? 34.489 9.171 -26.379 1.00 25.45 289 VAL A O 1
ATOM 2264 N N . ASN A 1 290 ? 35.219 7.352 -27.508 1.00 24.19 290 ASN A N 1
ATOM 2265 C CA . ASN A 1 290 ? 34.611 7.638 -28.808 1.00 24.19 290 ASN A CA 1
ATOM 2266 C C . ASN A 1 290 ? 33.116 7.295 -28.783 1.00 24.19 290 ASN A C 1
ATOM 2268 O O . ASN A 1 290 ? 32.737 6.223 -28.309 1.00 24.19 290 ASN A O 1
ATOM 2272 N N . ILE A 1 291 ? 32.297 8.175 -29.355 1.00 27.38 291 ILE A N 1
ATOM 2273 C CA . ILE A 1 291 ? 30.882 7.945 -29.654 1.00 27.38 291 ILE A CA 1
ATOM 2274 C C . ILE A 1 291 ? 30.742 8.078 -31.172 1.00 27.38 291 ILE A C 1
ATOM 2276 O O . ILE A 1 291 ? 31.039 9.138 -31.716 1.00 27.38 291 ILE A O 1
ATOM 2280 N N . GLU A 1 292 ? 30.334 7.005 -31.850 1.00 28.11 292 GLU A N 1
ATOM 2281 C CA . GLU A 1 292 ? 29.879 7.069 -33.242 1.00 28.11 292 GLU A CA 1
ATOM 2282 C C . GLU A 1 292 ? 28.364 7.314 -33.276 1.00 28.11 292 GLU A C 1
ATOM 2284 O O . GLU A 1 292 ? 27.586 6.629 -32.607 1.00 28.11 292 GLU A O 1
ATOM 2289 N N . GLU A 1 293 ? 27.990 8.336 -34.048 1.00 27.80 293 GLU A N 1
ATOM 2290 C CA . GLU A 1 293 ? 26.642 8.753 -34.435 1.00 27.80 293 GLU A CA 1
ATOM 2291 C C . GLU A 1 293 ? 25.883 7.678 -35.219 1.00 27.80 293 GLU A C 1
ATOM 2293 O O . GLU A 1 293 ? 26.444 7.046 -36.113 1.00 27.80 293 GLU A O 1
ATOM 2298 N N . VAL A 1 294 ? 24.561 7.614 -35.023 1.00 28.81 294 VAL A N 1
ATOM 2299 C CA . VAL A 1 294 ? 23.628 7.349 -36.129 1.00 28.81 294 VAL A CA 1
ATOM 2300 C C . VAL A 1 294 ? 22.430 8.291 -36.006 1.00 28.81 294 VAL A C 1
ATOM 2302 O O . VAL A 1 294 ? 21.663 8.240 -35.046 1.00 28.81 294 VAL A O 1
ATOM 2305 N N . ILE A 1 295 ? 22.314 9.158 -37.011 1.00 27.19 295 ILE A N 1
ATOM 2306 C CA . ILE A 1 295 ? 21.226 10.097 -37.285 1.00 27.19 295 ILE A CA 1
ATOM 2307 C C . ILE A 1 295 ? 20.146 9.364 -38.094 1.00 27.19 295 ILE A C 1
ATOM 2309 O O . ILE A 1 295 ? 20.467 8.589 -38.994 1.00 27.19 295 ILE A O 1
ATOM 2313 N N . GLY A 1 296 ? 18.872 9.652 -37.825 1.00 25.80 296 GLY A N 1
ATOM 2314 C CA . GLY A 1 296 ? 17.754 9.184 -38.647 1.00 25.80 296 GLY A CA 1
ATOM 2315 C C . GLY A 1 296 ? 16.417 9.727 -38.156 1.00 25.80 296 GLY A C 1
ATOM 2316 O O . GLY A 1 296 ? 15.685 9.040 -37.455 1.00 25.80 296 GLY A O 1
ATOM 2317 N N . SER A 1 297 ? 16.142 10.986 -38.486 1.00 28.17 297 SER A N 1
ATOM 2318 C CA . SER A 1 297 ? 14.894 11.698 -38.214 1.00 28.17 297 SER A CA 1
ATOM 2319 C C . SER A 1 297 ? 13.796 11.313 -39.206 1.00 28.17 297 SER A C 1
ATOM 2321 O O . SER A 1 297 ? 14.009 11.469 -40.406 1.00 28.17 297 SER A O 1
ATOM 2323 N N . GLU A 1 298 ? 12.602 10.975 -38.721 1.00 27.61 298 GLU A N 1
ATOM 2324 C CA . GLU A 1 298 ? 11.359 11.204 -39.464 1.00 27.61 298 GLU A CA 1
ATOM 2325 C C . GLU A 1 298 ? 10.326 11.842 -38.532 1.00 27.61 298 GLU A C 1
ATOM 2327 O O . GLU A 1 298 ? 10.000 11.337 -37.458 1.00 27.61 298 GLU A O 1
ATOM 2332 N N . SER A 1 299 ? 9.903 13.033 -38.940 1.00 27.20 299 SER A N 1
ATOM 2333 C CA . SER A 1 299 ? 8.852 13.848 -38.354 1.00 27.20 299 SER A CA 1
ATOM 2334 C C . SER A 1 299 ? 7.495 13.330 -38.803 1.00 27.20 299 SER A C 1
ATOM 2336 O O . SER A 1 299 ? 7.303 13.167 -40.008 1.00 27.20 299 SER A O 1
ATOM 2338 N N . ASP A 1 300 ? 6.536 13.217 -37.888 1.00 30.48 300 ASP A N 1
ATOM 2339 C CA . ASP A 1 300 ? 5.135 13.284 -38.287 1.00 30.48 300 ASP A CA 1
ATOM 2340 C C . ASP A 1 300 ? 4.342 14.213 -37.366 1.00 30.48 300 ASP A C 1
ATOM 2342 O O . ASP A 1 300 ? 4.626 14.337 -36.170 1.00 30.48 300 ASP A O 1
ATOM 2346 N N . GLY A 1 301 ? 3.445 14.966 -37.998 1.00 30.92 301 GLY A N 1
ATOM 2347 C CA . GLY A 1 301 ? 2.735 16.115 -37.445 1.00 30.92 301 GLY A CA 1
ATOM 2348 C C . GLY A 1 301 ? 1.646 15.752 -36.429 1.00 30.92 301 GLY A C 1
ATOM 2349 O O . GLY A 1 301 ? 1.442 14.585 -36.100 1.00 30.92 301 GLY A O 1
ATOM 2350 N N . PRO A 1 302 ? 0.948 16.760 -35.880 1.00 27.36 302 PRO A N 1
ATOM 2351 C CA . PRO A 1 302 ? 0.009 16.553 -34.791 1.00 27.36 302 PRO A CA 1
ATOM 2352 C C . PRO A 1 302 ? -1.309 15.991 -35.333 1.00 27.36 302 PRO A C 1
ATOM 2354 O O . PRO A 1 302 ? -1.988 16.663 -36.105 1.00 27.36 302 PRO A O 1
ATOM 2357 N N . GLU A 1 303 ? -1.701 14.800 -34.883 1.00 32.41 303 GLU A N 1
ATOM 2358 C CA . GLU A 1 303 ? -3.087 14.338 -34.989 1.00 32.41 303 GLU A CA 1
ATOM 2359 C C . GLU A 1 303 ? -3.819 14.479 -33.654 1.00 32.41 303 GLU A C 1
ATOM 2361 O O . GLU A 1 303 ? -3.249 14.364 -32.562 1.00 32.41 303 GLU A O 1
ATOM 2366 N N . GLU A 1 304 ? -5.090 14.836 -33.793 1.00 28.38 304 GLU A N 1
ATOM 2367 C CA . GLU A 1 304 ? -5.965 15.366 -32.765 1.00 28.38 304 GLU A CA 1
ATOM 2368 C C . GLU A 1 304 ? -6.298 14.374 -31.642 1.00 28.38 304 GLU A C 1
ATOM 2370 O O . GLU A 1 304 ? -6.075 13.167 -31.675 1.00 28.38 304 GLU A O 1
ATOM 2375 N N . ILE A 1 305 ? -6.780 14.983 -30.570 1.00 28.22 305 ILE A N 1
ATOM 2376 C CA . ILE A 1 305 ? -6.971 14.452 -29.234 1.00 28.22 305 ILE A CA 1
ATOM 2377 C C . ILE A 1 305 ? -8.283 13.666 -29.173 1.00 28.22 305 ILE A C 1
ATOM 2379 O O . ILE A 1 305 ? -9.342 14.257 -29.351 1.00 28.22 305 ILE A O 1
ATOM 2383 N N . GLU A 1 306 ? -8.236 12.398 -28.766 1.00 26.22 306 GLU A N 1
ATOM 2384 C CA . GLU A 1 306 ? -9.407 11.715 -28.207 1.00 26.22 306 GLU A CA 1
ATOM 2385 C C . GLU A 1 306 ? -9.154 11.371 -26.735 1.00 26.22 306 GLU A C 1
ATOM 2387 O O . GLU A 1 306 ? -8.239 10.626 -26.376 1.00 26.22 306 GLU A O 1
ATOM 2392 N N . VAL A 1 307 ? -9.948 12.000 -25.864 1.00 27.70 307 VAL A N 1
ATOM 2393 C CA . VAL A 1 307 ? -10.047 11.697 -24.435 1.00 27.70 307 VAL A CA 1
ATOM 2394 C C . VAL A 1 307 ? -11.323 10.890 -24.250 1.00 27.70 307 VAL A C 1
ATOM 2396 O O . VAL A 1 307 ? -12.415 11.435 -24.387 1.00 27.70 307 VAL A O 1
ATOM 2399 N N . GLU A 1 308 ? -11.197 9.612 -23.909 1.00 25.62 308 GLU A N 1
ATOM 2400 C CA . GLU A 1 308 ? -12.345 8.818 -23.481 1.00 25.62 308 GLU A CA 1
ATOM 2401 C C . GLU A 1 308 ? -12.528 9.003 -21.967 1.00 25.62 308 GLU A C 1
ATOM 2403 O O . GLU A 1 308 ? -11.749 8.509 -21.147 1.00 25.62 308 GLU A O 1
ATOM 2408 N N . VAL A 1 309 ? -13.524 9.813 -21.601 1.00 29.27 309 VAL A N 1
ATOM 2409 C CA . VAL A 1 309 ? -13.982 9.985 -20.220 1.00 29.27 309 VAL A CA 1
ATOM 2410 C C . VAL A 1 309 ? -15.028 8.911 -19.956 1.00 29.27 309 VAL A C 1
ATOM 2412 O O . VAL A 1 309 ? -16.134 8.983 -20.484 1.00 29.27 309 VAL A O 1
ATOM 2415 N N . ILE A 1 310 ? -14.689 7.924 -19.131 1.00 28.58 310 ILE A N 1
ATOM 2416 C CA . ILE A 1 310 ? -15.678 6.993 -18.586 1.00 28.58 310 ILE A CA 1
ATOM 2417 C C . ILE A 1 310 ? -16.141 7.568 -17.247 1.00 28.58 310 ILE A C 1
ATOM 2419 O O . ILE A 1 310 ? -15.428 7.495 -16.245 1.00 28.58 310 ILE A O 1
ATOM 2423 N N . GLU A 1 311 ? -17.322 8.187 -17.250 1.00 26.20 311 GLU A N 1
ATOM 2424 C CA . GLU A 1 311 ? -18.059 8.513 -16.030 1.00 26.20 311 GLU A CA 1
ATOM 2425 C C . GLU A 1 311 ? -18.599 7.221 -15.410 1.00 26.20 311 GLU A C 1
ATOM 2427 O O . GLU A 1 311 ? -19.202 6.397 -16.098 1.00 26.20 311 GLU A O 1
ATOM 2432 N N . ILE A 1 312 ? -18.395 7.047 -14.104 1.00 31.69 312 ILE A N 1
ATOM 2433 C CA . ILE A 1 312 ? -19.031 5.974 -13.338 1.00 31.69 312 ILE A CA 1
ATOM 2434 C C . ILE A 1 312 ? -19.947 6.629 -12.306 1.00 31.69 312 ILE A C 1
ATOM 2436 O O . ILE A 1 312 ? -19.481 7.385 -11.449 1.00 31.69 312 ILE A O 1
ATOM 2440 N N . VAL A 1 313 ? -21.243 6.350 -12.468 1.00 33.31 313 VAL A N 1
ATOM 2441 C CA . VAL A 1 313 ? -22.359 6.653 -11.557 1.00 33.31 313 VAL A CA 1
ATOM 2442 C C . VAL A 1 313 ? -22.354 5.674 -10.390 1.00 33.31 313 VAL A C 1
ATOM 2444 O O . VAL A 1 313 ? -22.111 4.474 -10.647 1.00 33.31 313 VAL A O 1
#

pLDDT: mean 74.8, std 22.14, range [23.94, 97.44]